Protein AF-A0A1M5N6H3-F1 (afdb_monomer)

Structure (mmCIF, N/CA/C/O backbone):
data_AF-A0A1M5N6H3-F1
#
_entry.id   AF-A0A1M5N6H3-F1
#
loop_
_atom_site.group_PDB
_atom_site.id
_atom_site.type_symbol
_atom_site.label_atom_id
_atom_site.label_alt_id
_atom_site.label_comp_id
_atom_site.label_asym_id
_atom_site.label_entity_id
_atom_site.label_seq_id
_atom_site.pdbx_PDB_ins_code
_atom_site.Cartn_x
_atom_site.Cartn_y
_atom_site.Cartn_z
_atom_site.occupancy
_atom_site.B_iso_or_equiv
_atom_site.auth_seq_id
_atom_site.auth_comp_id
_atom_site.auth_asym_id
_atom_site.auth_atom_id
_atom_site.pdbx_PDB_model_num
ATOM 1 N N . MET A 1 1 ? -26.632 4.585 3.083 1.00 81.94 1 MET A N 1
ATOM 2 C CA . MET A 1 1 ? -25.868 5.667 3.758 1.00 81.94 1 MET A CA 1
ATOM 3 C C . MET A 1 1 ? -24.375 5.633 3.429 1.00 81.94 1 MET A C 1
ATOM 5 O O . MET A 1 1 ? -23.840 6.692 3.121 1.00 81.94 1 MET A O 1
ATOM 9 N N . LEU A 1 2 ? -23.736 4.453 3.380 1.00 82.06 2 LEU A N 1
ATOM 10 C CA . LEU A 1 2 ? -22.314 4.280 3.029 1.00 82.06 2 LEU A CA 1
ATOM 11 C C . LEU A 1 2 ? -21.873 5.041 1.762 1.00 82.06 2 LEU A C 1
ATOM 13 O O . LEU A 1 2 ? -20.876 5.749 1.788 1.00 82.06 2 LEU A O 1
ATOM 17 N N . GLY A 1 3 ? -22.655 4.980 0.677 1.00 82.94 3 GLY A N 1
ATOM 18 C CA . GLY A 1 3 ? -22.318 5.684 -0.568 1.00 82.94 3 GLY A CA 1
ATOM 19 C C . GLY A 1 3 ? -22.250 7.212 -0.438 1.00 82.94 3 GLY A C 1
ATOM 20 O O . GLY A 1 3 ? -21.437 7.846 -1.105 1.00 82.94 3 GLY A O 1
ATOM 21 N N . LYS A 1 4 ? -23.050 7.821 0.453 1.00 86.50 4 LYS A N 1
ATOM 22 C CA . LYS A 1 4 ? -22.957 9.266 0.722 1.00 86.50 4 LYS A CA 1
ATOM 23 C C . LYS A 1 4 ? -21.661 9.581 1.471 1.00 86.50 4 LYS A C 1
ATOM 25 O O . LYS A 1 4 ? -20.947 10.480 1.041 1.00 86.50 4 LYS A O 1
ATOM 30 N N . LEU A 1 5 ? -21.337 8.812 2.518 1.00 84.56 5 LEU A N 1
ATOM 31 C CA . LEU A 1 5 ? -20.080 8.953 3.270 1.00 84.56 5 LEU A CA 1
ATOM 32 C C . LEU A 1 5 ? -18.873 8.869 2.334 1.00 84.56 5 LEU A C 1
ATOM 34 O O . LEU A 1 5 ? -18.075 9.799 2.268 1.00 84.56 5 LEU A O 1
ATOM 38 N N . LEU A 1 6 ? -18.822 7.814 1.520 1.00 88.69 6 LEU A N 1
ATOM 39 C CA . LEU A 1 6 ? -17.749 7.582 0.561 1.00 88.69 6 LEU A CA 1
ATOM 40 C C . LEU A 1 6 ? -17.639 8.704 -0.482 1.00 88.69 6 LEU A C 1
ATOM 42 O O . LEU A 1 6 ? -16.540 9.172 -0.767 1.00 88.69 6 LEU A O 1
ATOM 46 N N . LYS A 1 7 ? -18.764 9.201 -1.015 1.00 88.81 7 LYS A N 1
ATOM 47 C CA . LYS A 1 7 ? -18.765 10.318 -1.975 1.00 88.81 7 LYS A CA 1
ATOM 48 C C . LYS A 1 7 ? -18.120 11.577 -1.391 1.00 88.81 7 LYS A C 1
ATOM 50 O O . LYS A 1 7 ? -17.305 12.210 -2.062 1.00 88.81 7 LYS A O 1
ATOM 55 N N . TYR A 1 8 ? -18.497 11.965 -0.172 1.00 87.38 8 TYR A N 1
ATOM 56 C CA . TYR A 1 8 ? -17.929 13.155 0.472 1.00 87.38 8 TYR A CA 1
ATOM 57 C C . TYR A 1 8 ? -16.472 12.943 0.875 1.00 87.38 8 TYR A C 1
ATOM 59 O O . TYR A 1 8 ? -15.654 13.853 0.720 1.00 87.38 8 TYR A O 1
ATOM 67 N N . GLU A 1 9 ? -16.138 11.732 1.313 1.00 86.75 9 GLU A N 1
ATOM 68 C CA . GLU A 1 9 ? -14.780 11.346 1.662 1.00 86.75 9 GLU A CA 1
ATOM 69 C C . GLU A 1 9 ? -13.844 11.488 0.458 1.00 86.75 9 GLU A C 1
ATOM 71 O O . GLU A 1 9 ? -12.904 12.284 0.540 1.00 86.75 9 GLU A O 1
ATOM 76 N N . ILE A 1 10 ? -14.179 10.845 -0.670 1.00 89.12 10 ILE A N 1
ATOM 77 C CA . ILE A 1 10 ? -13.427 10.907 -1.935 1.00 89.12 10 ILE A CA 1
ATOM 78 C C . ILE A 1 10 ? -13.348 12.339 -2.463 1.00 89.12 10 ILE A C 1
ATOM 80 O O . ILE A 1 10 ? -12.271 12.804 -2.831 1.00 89.12 10 ILE A O 1
ATOM 84 N N . LYS A 1 11 ? -14.464 13.081 -2.479 1.00 88.62 11 LYS A N 1
ATOM 85 C CA . LYS A 1 11 ? -14.471 14.471 -2.968 1.00 88.62 11 LYS A CA 1
ATOM 86 C C . LYS A 1 11 ? -13.491 15.347 -2.186 1.00 88.62 11 LYS A C 1
ATOM 88 O O . LYS A 1 11 ? -12.825 16.208 -2.759 1.00 88.62 11 LYS A O 1
ATOM 93 N N . SER A 1 12 ? -13.406 15.131 -0.878 1.00 86.31 12 SER A N 1
ATOM 94 C CA . SER A 1 12 ? -12.519 15.893 -0.012 1.00 86.31 12 SER A CA 1
ATOM 95 C C . SER A 1 12 ? -11.045 15.494 -0.205 1.00 86.31 12 SER A C 1
ATOM 97 O O . SER A 1 12 ? -10.196 16.382 -0.276 1.00 86.31 12 SER A O 1
ATOM 99 N N . THR A 1 13 ? -10.729 14.197 -0.348 1.00 87.25 13 THR A N 1
ATOM 100 C CA . THR A 1 13 ? -9.349 13.702 -0.570 1.00 87.25 13 THR A CA 1
ATOM 101 C C . THR A 1 13 ? -8.830 14.010 -1.964 1.00 87.25 13 THR A C 1
ATOM 103 O O . THR A 1 13 ? -7.635 14.235 -2.124 1.00 87.25 13 THR A O 1
ATOM 106 N N . ALA A 1 14 ? -9.697 14.016 -2.979 1.00 89.38 14 ALA A N 1
ATOM 107 C CA . ALA A 1 14 ? -9.283 14.159 -4.371 1.00 89.38 14 ALA A CA 1
ATOM 108 C C . ALA A 1 14 ? -8.474 15.443 -4.599 1.00 89.38 14 ALA A C 1
ATOM 110 O O . ALA A 1 14 ? -7.495 15.424 -5.335 1.00 89.38 14 ALA A O 1
ATOM 111 N N . ARG A 1 15 ? -8.820 16.529 -3.895 1.00 90.69 15 ARG A N 1
ATOM 112 C CA . ARG A 1 15 ? -8.096 17.808 -3.961 1.00 90.69 15 ARG A CA 1
ATOM 113 C C . ARG A 1 15 ? -6.637 17.723 -3.499 1.00 90.69 15 ARG A C 1
ATOM 115 O O . ARG A 1 15 ? -5.844 18.552 -3.921 1.00 90.69 15 ARG A O 1
ATOM 122 N N . LEU A 1 16 ? -6.295 16.755 -2.648 1.00 91.00 16 LEU A N 1
ATOM 123 C CA . LEU A 1 16 ? -4.932 16.547 -2.148 1.00 91.00 16 LEU A CA 1
ATOM 124 C C . LEU A 1 16 ? -4.109 15.658 -3.088 1.00 91.00 16 LEU A C 1
ATOM 126 O O . LEU A 1 16 ? -2.939 15.935 -3.319 1.00 91.00 16 LEU A O 1
ATOM 130 N N . PHE A 1 17 ? -4.721 14.611 -3.646 1.00 91.25 17 PHE A N 1
ATOM 131 C CA . PHE A 1 17 ? -4.024 13.655 -4.512 1.00 91.25 17 PHE A CA 1
ATOM 132 C C . PHE A 1 17 ? -3.859 14.146 -5.955 1.00 91.25 17 PHE A C 1
ATOM 134 O O . PHE A 1 17 ? -2.804 13.937 -6.549 1.00 91.25 17 PHE A O 1
ATOM 141 N N . LEU A 1 18 ? -4.865 14.832 -6.514 1.00 93.19 18 LEU A N 1
ATOM 142 C CA . LEU A 1 18 ? -4.847 15.282 -7.911 1.00 93.19 18 LEU A CA 1
ATOM 143 C C . LEU A 1 18 ? -3.613 16.127 -8.279 1.00 93.19 18 LEU A C 1
ATOM 145 O O . LEU A 1 18 ? -3.008 15.826 -9.306 1.00 93.19 18 LEU A O 1
ATOM 149 N N . PRO A 1 19 ? -3.183 17.131 -7.486 1.00 94.00 19 PRO A N 1
ATOM 150 C CA . PRO A 1 19 ? -2.006 17.929 -7.830 1.00 94.00 19 PRO A CA 1
ATOM 151 C C . PRO A 1 19 ? -0.723 17.098 -7.923 1.00 94.00 19 PRO A C 1
ATOM 153 O O . PRO A 1 19 ? 0.061 17.285 -8.847 1.00 94.00 19 PRO A O 1
ATOM 156 N N . ILE A 1 20 ? -0.528 16.149 -7.001 1.00 93.56 20 ILE A N 1
ATOM 157 C CA . ILE A 1 20 ? 0.664 15.289 -6.967 1.00 93.56 20 ILE A CA 1
ATOM 158 C C . ILE A 1 20 ? 0.651 14.322 -8.150 1.00 93.56 20 ILE A C 1
ATOM 160 O O . ILE A 1 20 ? 1.663 14.149 -8.822 1.00 93.56 20 ILE A O 1
ATOM 164 N N . TYR A 1 21 ? -0.509 13.738 -8.447 1.00 95.50 21 TYR A N 1
ATOM 165 C CA . TYR A 1 21 ? -0.701 12.869 -9.605 1.00 95.50 21 TYR A CA 1
ATOM 166 C C . TYR A 1 21 ? -0.379 13.580 -10.921 1.00 95.50 21 TYR A C 1
ATOM 168 O O . TYR A 1 21 ? 0.368 13.050 -11.742 1.00 95.50 21 TYR A O 1
ATOM 176 N N . ILE A 1 22 ? -0.884 14.803 -11.094 1.00 94.94 22 ILE A N 1
ATOM 177 C CA . ILE A 1 22 ? -0.588 15.629 -12.268 1.00 94.94 22 ILE A CA 1
ATOM 178 C C . ILE A 1 22 ? 0.904 15.970 -12.317 1.00 94.94 22 ILE A C 1
ATOM 180 O O . ILE A 1 22 ? 1.514 15.819 -13.371 1.00 94.94 22 ILE A O 1
ATOM 184 N N . ALA A 1 23 ? 1.509 16.377 -11.197 1.00 93.69 23 ALA A N 1
ATOM 185 C CA . ALA A 1 23 ? 2.927 16.727 -11.146 1.00 93.69 23 ALA A CA 1
ATOM 186 C C . ALA A 1 23 ? 3.829 15.561 -11.579 1.00 93.69 23 ALA A C 1
ATOM 188 O O . ALA A 1 23 ? 4.731 15.759 -12.388 1.00 93.69 23 ALA A O 1
ATOM 189 N N . ILE A 1 24 ? 3.561 14.342 -11.102 1.00 94.81 24 ILE A N 1
ATOM 190 C CA . ILE A 1 24 ? 4.340 13.151 -11.470 1.00 94.81 24 ILE A CA 1
ATOM 191 C C . ILE A 1 24 ? 4.204 12.854 -12.967 1.00 94.81 24 ILE A C 1
ATOM 193 O O . ILE A 1 24 ? 5.212 12.643 -13.641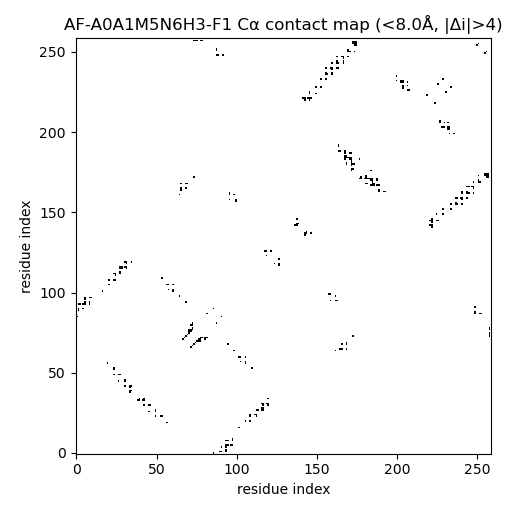 1.00 94.81 24 ILE A O 1
ATOM 197 N N . LEU A 1 25 ? 2.981 12.891 -13.505 1.00 94.38 25 LEU A N 1
ATOM 198 C CA . LEU A 1 25 ? 2.752 12.635 -14.928 1.00 94.38 25 LEU A CA 1
ATOM 199 C C . LEU A 1 25 ? 3.416 13.701 -15.809 1.00 94.38 25 LEU A C 1
ATOM 201 O O . LEU A 1 25 ? 4.100 13.354 -16.769 1.00 94.38 25 LEU A O 1
ATOM 205 N N . VAL A 1 26 ? 3.295 14.982 -15.457 1.00 92.44 26 VAL A N 1
ATOM 206 C CA . VAL A 1 26 ? 3.948 16.083 -16.185 1.00 92.44 26 VAL A CA 1
ATOM 207 C C . VAL A 1 26 ? 5.469 15.938 -16.151 1.00 92.44 26 VAL A C 1
ATOM 209 O O . VAL A 1 26 ? 6.109 16.055 -17.193 1.00 92.44 26 VAL A O 1
ATOM 212 N N . MET A 1 27 ? 6.049 15.621 -14.991 1.00 90.44 27 MET A N 1
ATOM 213 C CA . MET A 1 27 ? 7.491 15.382 -14.863 1.00 90.44 27 MET A CA 1
ATOM 214 C C . MET A 1 27 ? 7.945 14.176 -15.692 1.00 90.44 27 MET A C 1
ATOM 216 O O . MET A 1 27 ? 8.987 14.239 -16.343 1.00 90.44 27 MET A O 1
ATOM 220 N N . SER A 1 28 ? 7.150 13.101 -15.728 1.00 91.19 28 SER A N 1
ATOM 221 C CA . SER A 1 28 ? 7.449 11.926 -16.553 1.00 91.19 28 SER A CA 1
ATOM 222 C C . SER A 1 28 ? 7.425 12.237 -18.046 1.00 91.19 28 SER A C 1
ATOM 224 O O . SER A 1 28 ? 8.335 11.834 -18.761 1.00 91.19 28 SER A O 1
ATOM 226 N N . LEU A 1 29 ? 6.459 13.029 -18.518 1.00 89.31 29 LEU A N 1
ATOM 227 C CA . LEU A 1 29 ? 6.414 13.472 -19.913 1.00 89.31 29 LEU A CA 1
ATOM 228 C C . LEU A 1 29 ? 7.565 14.429 -20.238 1.00 89.31 29 LEU A C 1
ATOM 230 O O . LEU A 1 29 ? 8.160 14.331 -21.309 1.00 89.31 29 LEU A O 1
ATOM 234 N N . GLY A 1 30 ? 7.921 15.311 -19.300 1.00 85.25 30 GLY A N 1
ATOM 235 C CA . GLY A 1 30 ? 9.076 16.198 -19.421 1.00 85.25 30 GLY A CA 1
ATOM 236 C C . GLY A 1 30 ? 10.380 15.433 -19.656 1.00 85.25 30 GLY A C 1
ATOM 237 O O . GLY A 1 30 ? 11.194 15.868 -20.466 1.00 85.25 30 GLY A O 1
ATOM 238 N N . GLN A 1 31 ? 10.546 14.255 -19.045 1.00 84.19 31 GLN A N 1
ATOM 239 C CA . GLN A 1 31 ? 11.712 13.391 -19.264 1.00 84.19 31 GLN A CA 1
ATOM 240 C C . GLN A 1 31 ? 11.896 12.995 -20.738 1.00 84.19 31 GLN A C 1
ATOM 242 O O . GLN A 1 31 ? 13.031 12.884 -21.203 1.00 84.19 31 GLN A O 1
ATOM 247 N N . CYS A 1 32 ? 10.802 12.840 -21.486 1.00 80.94 32 CYS A N 1
ATOM 248 C CA . CYS A 1 32 ? 10.839 12.496 -22.907 1.00 80.94 32 CYS A CA 1
ATOM 249 C C . CYS A 1 32 ? 11.312 13.665 -23.793 1.00 80.94 32 CYS A C 1
ATOM 251 O O . CYS A 1 32 ? 11.764 13.441 -24.913 1.00 80.94 32 CYS A O 1
ATOM 253 N N . LEU A 1 33 ? 11.225 14.912 -23.313 1.00 79.81 33 LEU A N 1
ATOM 254 C CA . LEU A 1 33 ? 11.656 16.099 -24.061 1.00 79.81 33 LEU A CA 1
ATOM 255 C C . LEU A 1 33 ? 13.172 16.339 -23.963 1.00 79.81 33 LEU A C 1
ATOM 257 O O . LEU A 1 33 ? 13.754 16.979 -24.836 1.00 79.81 33 LEU A O 1
ATOM 261 N N . PHE A 1 34 ? 13.829 15.817 -22.923 1.00 75.00 34 PHE A N 1
ATOM 262 C CA . PHE A 1 34 ? 15.263 16.001 -22.667 1.00 75.00 34 PHE A CA 1
ATOM 263 C C . PHE A 1 34 ? 16.126 14.864 -23.238 1.00 75.00 34 PHE A C 1
ATOM 265 O O . PHE A 1 34 ? 17.069 14.408 -22.596 1.00 75.00 34 PHE A O 1
ATOM 272 N N . THR A 1 35 ? 15.817 14.384 -24.444 1.00 68.50 35 THR A N 1
ATOM 273 C CA . THR A 1 35 ? 16.541 13.278 -25.104 1.00 68.50 35 THR A CA 1
ATOM 274 C C . THR A 1 35 ? 17.872 13.691 -25.736 1.00 68.50 35 THR A C 1
ATOM 276 O O . THR A 1 35 ? 18.689 12.824 -26.032 1.00 68.50 35 THR A O 1
ATOM 279 N N . ASN A 1 36 ? 18.123 14.993 -25.902 1.00 72.69 36 ASN A N 1
ATOM 280 C CA . ASN A 1 36 ? 19.362 15.515 -26.481 1.00 72.69 36 ASN A CA 1
ATOM 281 C C . ASN A 1 36 ? 20.582 15.250 -25.582 1.00 72.69 36 ASN A C 1
ATOM 283 O O . ASN A 1 36 ? 20.565 15.567 -24.391 1.00 72.69 36 ASN A O 1
ATOM 287 N N . GLU A 1 37 ? 21.680 14.765 -26.169 1.00 67.38 37 GLU A N 1
ATOM 288 C CA . GLU A 1 37 ? 22.907 14.421 -25.429 1.00 67.38 37 GLU A CA 1
ATOM 289 C C . GLU A 1 37 ? 23.543 15.610 -24.694 1.00 67.38 37 GLU A C 1
ATOM 291 O O . GLU A 1 37 ? 24.120 15.443 -23.620 1.00 67.38 37 GLU A O 1
ATOM 296 N N . SER A 1 38 ? 23.365 16.832 -25.202 1.00 73.00 38 SER A N 1
ATOM 297 C CA . SER A 1 38 ? 23.860 18.059 -24.560 1.00 73.00 38 SER A CA 1
ATOM 298 C C . SER A 1 38 ? 23.204 18.359 -23.206 1.00 73.00 38 SER A C 1
ATOM 300 O O . SER A 1 38 ? 23.727 19.163 -22.436 1.00 73.00 38 SER A O 1
ATOM 302 N N . LEU A 1 39 ? 22.079 17.709 -22.892 1.00 77.94 39 LEU A N 1
ATOM 303 C CA . LEU A 1 39 ? 21.311 17.902 -21.661 1.00 77.94 39 LEU A CA 1
ATOM 304 C C . LEU A 1 39 ? 21.343 16.671 -20.742 1.00 77.94 39 LEU A C 1
ATOM 306 O O . LEU A 1 39 ? 20.526 16.576 -19.826 1.00 77.94 39 LEU A O 1
ATOM 310 N N . MET A 1 40 ? 22.300 15.753 -20.927 1.00 78.88 40 MET A N 1
ATOM 311 C CA . MET A 1 40 ? 22.390 14.507 -20.151 1.00 78.88 40 MET A CA 1
ATOM 312 C C . MET A 1 40 ? 22.394 14.739 -18.628 1.00 78.88 40 MET A C 1
ATOM 314 O O . MET A 1 40 ? 21.679 14.060 -17.890 1.00 78.88 40 MET A O 1
ATOM 318 N N . ASN A 1 41 ? 23.119 15.757 -18.149 1.00 83.19 41 ASN A N 1
ATOM 319 C CA . ASN A 1 41 ? 23.148 16.108 -16.724 1.00 83.19 41 ASN A CA 1
ATOM 320 C C . ASN A 1 41 ? 21.774 16.571 -16.212 1.00 83.19 41 ASN A C 1
ATOM 322 O O . ASN A 1 41 ? 21.349 16.183 -15.125 1.00 83.19 41 ASN A O 1
ATOM 326 N N . VAL A 1 42 ? 21.051 17.364 -17.009 1.00 83.69 42 VAL A N 1
ATOM 327 C CA . VAL A 1 42 ? 19.701 17.844 -16.671 1.00 83.69 42 VAL A CA 1
ATOM 328 C C . VAL A 1 42 ? 18.717 16.674 -16.646 1.00 83.69 42 VAL A C 1
ATOM 330 O O . VAL A 1 42 ? 17.947 16.536 -15.698 1.00 83.69 42 VAL A O 1
ATOM 333 N N . ARG A 1 43 ? 18.801 15.775 -17.631 1.00 83.75 43 ARG A N 1
ATOM 334 C CA . ARG A 1 43 ? 17.992 14.552 -17.718 1.00 83.75 43 ARG A CA 1
ATOM 335 C C . ARG A 1 43 ? 18.185 13.631 -16.506 1.00 83.75 43 ARG A C 1
ATOM 337 O O . ARG A 1 43 ? 17.215 13.047 -16.021 1.00 83.75 43 ARG A O 1
ATOM 344 N N . GLY A 1 44 ? 19.414 13.510 -16.000 1.00 85.44 44 GLY A N 1
ATOM 345 C CA . GLY A 1 44 ? 19.715 12.757 -14.778 1.00 85.44 44 GLY A CA 1
ATOM 346 C C . GLY A 1 44 ? 19.085 13.377 -13.525 1.00 85.44 44 GLY A C 1
ATOM 347 O O . GLY A 1 44 ? 18.487 12.665 -12.719 1.00 85.44 44 GLY A O 1
ATOM 348 N N . ILE A 1 45 ? 19.146 14.707 -13.392 1.00 88.00 45 ILE A N 1
ATOM 349 C CA . ILE A 1 45 ? 18.519 15.439 -12.278 1.00 88.00 45 ILE A CA 1
ATOM 350 C C . ILE A 1 45 ? 16.992 15.283 -12.307 1.00 88.00 45 ILE A C 1
ATOM 352 O O . ILE A 1 45 ? 16.386 14.994 -11.274 1.00 88.00 45 ILE A O 1
ATOM 356 N N . VAL A 1 46 ? 16.366 15.430 -13.481 1.00 87.75 46 VAL A N 1
ATOM 357 C CA . VAL A 1 46 ? 14.911 15.263 -13.652 1.00 87.75 46 VAL A CA 1
ATOM 358 C C . VAL A 1 46 ? 14.477 13.842 -13.289 1.00 87.75 46 VAL A C 1
ATOM 360 O O . VAL A 1 46 ? 13.492 13.677 -12.569 1.00 87.75 46 VAL A O 1
ATOM 363 N N . LEU A 1 47 ? 15.240 12.822 -13.698 1.00 89.50 47 LEU A N 1
ATOM 364 C CA . LEU A 1 47 ? 14.979 11.436 -13.307 1.00 89.50 47 LEU A CA 1
ATOM 365 C C . LEU A 1 47 ? 15.068 11.241 -11.791 1.00 89.50 47 LEU A C 1
ATOM 367 O O . LEU A 1 47 ? 14.174 10.634 -11.205 1.00 89.50 47 LEU A O 1
ATOM 371 N N . GLY A 1 48 ? 16.111 11.775 -11.150 1.00 89.94 48 GLY A N 1
ATOM 372 C CA . GLY A 1 48 ? 16.271 11.701 -9.696 1.00 89.94 48 GLY A CA 1
ATOM 373 C C . GLY A 1 48 ? 15.101 12.348 -8.949 1.00 89.94 48 GLY A C 1
ATOM 374 O O . GLY A 1 48 ? 14.550 11.750 -8.023 1.00 89.94 48 GLY A O 1
ATOM 375 N N . LEU A 1 49 ? 14.663 13.530 -9.396 1.00 91.19 49 LEU A N 1
ATOM 376 C CA . LEU A 1 49 ? 13.485 14.216 -8.854 1.00 91.19 49 LEU A CA 1
ATOM 377 C C . LEU A 1 49 ? 12.203 13.405 -9.052 1.00 91.19 49 LEU A C 1
ATOM 379 O O . LEU A 1 49 ? 11.381 13.330 -8.142 1.00 91.19 49 LEU A O 1
ATOM 383 N N . LEU A 1 50 ? 12.028 12.780 -10.214 1.00 91.25 50 LEU A N 1
ATOM 384 C CA . LEU A 1 50 ? 10.862 11.955 -10.505 1.00 91.25 50 LEU A CA 1
ATOM 385 C C . LEU A 1 50 ? 10.817 10.724 -9.589 1.00 91.25 50 LEU A C 1
ATOM 387 O O . LEU A 1 50 ? 9.787 10.466 -8.968 1.00 91.25 50 LEU A O 1
ATOM 391 N N . VAL A 1 51 ? 11.931 10.003 -9.436 1.00 91.38 51 VAL A N 1
ATOM 392 C CA . VAL A 1 51 ? 12.017 8.860 -8.510 1.00 91.38 51 VAL A CA 1
ATOM 393 C C . VAL A 1 51 ? 11.710 9.304 -7.077 1.00 91.38 51 VAL A C 1
ATOM 395 O O . VAL A 1 51 ? 10.918 8.655 -6.391 1.00 91.38 51 VAL A O 1
ATOM 398 N N . ALA A 1 52 ? 12.254 10.445 -6.644 1.00 93.12 52 ALA A N 1
ATOM 399 C CA . ALA A 1 52 ? 11.943 11.023 -5.339 1.00 93.12 52 ALA A CA 1
ATOM 400 C C . ALA A 1 52 ? 10.451 11.380 -5.193 1.00 93.12 52 ALA A C 1
ATOM 402 O O . ALA A 1 52 ? 9.877 11.139 -4.133 1.00 93.12 52 ALA A O 1
ATOM 403 N N . LEU A 1 53 ? 9.800 11.893 -6.243 1.00 93.56 53 LEU A N 1
ATOM 404 C CA . LEU A 1 53 ? 8.359 12.170 -6.252 1.00 93.56 53 LEU A CA 1
ATOM 405 C C . LEU A 1 53 ? 7.512 10.894 -6.190 1.00 93.56 53 LEU A C 1
ATOM 407 O O . LEU A 1 53 ? 6.499 10.891 -5.495 1.00 93.56 53 LEU A O 1
ATOM 411 N N . ILE A 1 54 ? 7.913 9.812 -6.864 1.00 93.50 54 ILE A N 1
ATOM 412 C CA . ILE A 1 54 ? 7.222 8.514 -6.776 1.00 93.50 54 ILE A CA 1
ATOM 413 C C . ILE A 1 54 ? 7.325 7.959 -5.353 1.00 93.50 54 ILE A C 1
ATOM 415 O O . ILE A 1 54 ? 6.314 7.580 -4.766 1.00 93.50 54 ILE A O 1
ATOM 419 N N . ILE A 1 55 ? 8.521 7.958 -4.757 1.00 93.81 55 ILE A N 1
ATOM 420 C CA . ILE A 1 55 ? 8.701 7.536 -3.358 1.00 93.81 55 ILE A CA 1
ATOM 421 C C . ILE A 1 55 ? 7.880 8.442 -2.429 1.00 93.81 55 ILE A C 1
ATOM 423 O O . ILE A 1 55 ? 7.135 7.962 -1.570 1.00 93.81 55 ILE A O 1
ATOM 427 N N . GLY A 1 56 ? 7.959 9.755 -2.651 1.00 94.69 56 GLY A N 1
ATOM 428 C CA . GLY A 1 56 ? 7.191 10.765 -1.936 1.00 94.69 56 GLY A CA 1
ATOM 429 C C . GLY A 1 56 ? 5.684 10.551 -2.046 1.00 94.69 56 GLY A C 1
ATOM 430 O O . GLY A 1 56 ? 4.983 10.765 -1.063 1.00 94.69 56 GLY A O 1
ATOM 431 N N . LEU A 1 57 ? 5.175 10.058 -3.179 1.00 95.75 57 LEU A N 1
ATOM 432 C CA . LEU A 1 57 ? 3.761 9.743 -3.363 1.00 95.75 57 LEU A CA 1
ATOM 433 C C . LEU A 1 57 ? 3.298 8.622 -2.433 1.00 95.75 57 LEU A C 1
ATOM 435 O O . LEU A 1 57 ? 2.221 8.733 -1.843 1.00 95.75 57 LEU A O 1
ATOM 439 N N . PHE A 1 58 ? 4.082 7.555 -2.281 1.00 93.25 58 PHE A N 1
ATOM 440 C CA . PHE A 1 58 ? 3.729 6.460 -1.374 1.00 93.25 58 PHE A CA 1
ATOM 441 C C . PHE A 1 58 ? 3.734 6.925 0.083 1.00 93.25 58 PHE A C 1
ATOM 443 O O . PHE A 1 58 ? 2.762 6.687 0.804 1.00 93.25 58 PHE A O 1
ATOM 450 N N . VAL A 1 59 ? 4.765 7.673 0.490 1.00 95.00 59 VAL A N 1
ATOM 451 C CA . VAL A 1 59 ? 4.835 8.275 1.832 1.00 95.00 59 VAL A CA 1
ATOM 452 C C . VAL A 1 59 ? 3.654 9.220 2.059 1.00 95.00 59 VAL A C 1
ATOM 454 O O . VAL A 1 59 ? 2.955 9.106 3.064 1.00 95.00 59 VAL A O 1
ATOM 457 N N . PHE A 1 60 ? 3.372 10.106 1.104 1.00 94.62 60 PHE A N 1
ATOM 458 C CA . PHE A 1 60 ? 2.243 11.030 1.157 1.00 94.62 60 PHE A CA 1
ATOM 459 C C . PHE A 1 60 ? 0.909 10.287 1.272 1.00 94.62 60 PHE A C 1
ATOM 461 O O . PHE A 1 60 ? 0.074 10.653 2.095 1.00 94.62 60 PHE A O 1
ATOM 468 N N . THR A 1 61 ? 0.720 9.211 0.504 1.00 94.12 61 THR A N 1
ATOM 469 C CA . THR A 1 61 ? -0.494 8.384 0.555 1.00 94.12 61 THR A CA 1
ATOM 470 C C . THR A 1 61 ? -0.706 7.826 1.964 1.00 94.12 61 THR A C 1
ATOM 472 O O . THR A 1 61 ? -1.790 7.986 2.524 1.00 94.12 61 THR A O 1
ATOM 475 N N . ILE A 1 62 ? 0.336 7.247 2.572 1.00 93.00 62 ILE A N 1
ATOM 476 C CA . ILE A 1 62 ? 0.284 6.720 3.945 1.00 93.00 62 ILE A CA 1
ATOM 477 C C . ILE A 1 62 ? -0.024 7.842 4.946 1.00 93.00 62 ILE A C 1
ATOM 479 O O . ILE A 1 62 ? -0.920 7.696 5.779 1.00 93.00 62 ILE A O 1
ATOM 483 N N . VAL A 1 63 ? 0.661 8.985 4.842 1.00 93.25 63 VAL A N 1
ATOM 484 C CA . VAL A 1 63 ? 0.447 10.139 5.731 1.00 93.25 63 VAL A CA 1
ATOM 485 C C . VAL A 1 63 ? -0.992 10.645 5.647 1.00 93.25 63 VAL A C 1
ATOM 487 O O . VAL A 1 63 ? -1.605 10.882 6.686 1.00 93.25 63 VAL A O 1
ATOM 490 N N . ILE A 1 64 ? -1.569 10.765 4.448 1.00 92.25 64 ILE A N 1
ATOM 491 C CA . ILE A 1 64 ? -2.963 11.196 4.283 1.00 92.25 64 ILE A CA 1
ATOM 492 C C . ILE A 1 64 ? -3.941 10.173 4.864 1.00 92.25 64 ILE A C 1
ATOM 494 O O . ILE A 1 64 ? -4.911 10.581 5.503 1.00 92.25 64 ILE A O 1
ATOM 498 N N . ILE A 1 65 ? -3.695 8.869 4.705 1.00 92.56 65 ILE A N 1
ATOM 499 C CA . ILE A 1 65 ? -4.521 7.819 5.325 1.00 92.56 65 ILE A CA 1
ATOM 500 C C . ILE A 1 65 ? -4.512 7.971 6.853 1.00 92.56 65 ILE A C 1
ATOM 502 O O . ILE A 1 65 ? -5.580 8.023 7.469 1.00 92.56 65 ILE A O 1
ATOM 506 N N . ILE A 1 66 ? -3.327 8.124 7.455 1.00 91.00 66 ILE A N 1
ATOM 507 C CA . ILE A 1 66 ? -3.157 8.313 8.904 1.00 91.00 66 ILE A CA 1
ATOM 508 C C . ILE A 1 66 ? -3.842 9.601 9.370 1.00 91.00 66 ILE A C 1
ATOM 510 O O . ILE A 1 66 ? -4.669 9.568 10.283 1.00 91.00 66 ILE A O 1
ATOM 514 N N . GLN A 1 67 ? -3.534 10.738 8.737 1.00 88.56 67 GLN A N 1
ATOM 515 C CA . GLN A 1 67 ? -4.095 12.039 9.102 1.00 88.56 67 GLN A CA 1
ATOM 516 C C . GLN A 1 67 ? -5.612 12.046 8.978 1.00 88.56 67 GLN A C 1
ATOM 518 O O . GLN A 1 67 ? -6.291 12.602 9.835 1.00 88.56 67 GLN A O 1
ATOM 523 N N . ARG A 1 68 ? -6.169 11.416 7.941 1.00 85.75 68 ARG A N 1
ATOM 524 C CA . ARG A 1 68 ? -7.619 11.360 7.774 1.00 85.75 68 ARG A CA 1
ATOM 525 C C . ARG A 1 68 ? -8.297 10.476 8.784 1.00 85.75 68 ARG A C 1
ATOM 527 O O . ARG A 1 68 ? -9.385 10.838 9.221 1.00 85.75 68 ARG A O 1
ATOM 534 N N . PHE A 1 69 ? -7.711 9.335 9.109 1.00 86.00 69 PHE A N 1
ATOM 535 C CA . PHE A 1 69 ? -8.280 8.472 10.126 1.00 86.00 69 PHE A CA 1
ATOM 536 C C . PHE A 1 69 ? -8.235 9.166 11.492 1.00 86.00 69 PHE A C 1
ATOM 538 O O . PHE A 1 69 ? -9.264 9.275 12.149 1.00 86.00 69 PHE A O 1
ATOM 545 N N . ASN A 1 70 ? -7.088 9.747 11.857 1.00 83.00 70 ASN A N 1
ATOM 546 C CA . ASN A 1 70 ? -6.916 10.432 13.135 1.00 83.00 70 ASN A CA 1
ATOM 547 C C . ASN A 1 70 ? -7.756 11.717 13.230 1.00 83.00 70 ASN A C 1
ATOM 549 O O . ASN A 1 70 ? -8.538 11.876 14.153 1.00 83.00 70 ASN A O 1
ATOM 553 N N . LYS A 1 71 ? -7.678 12.623 12.251 1.00 78.25 71 LYS A N 1
ATOM 554 C CA . LYS A 1 71 ? -8.364 13.920 12.331 1.00 78.25 71 LYS A CA 1
ATOM 555 C C . LYS A 1 71 ? -9.882 13.816 12.147 1.00 78.25 71 LYS A C 1
ATOM 557 O O . LYS A 1 71 ? -10.606 14.416 12.930 1.00 78.25 71 LYS A O 1
ATOM 562 N N . ASN A 1 72 ? -10.366 13.034 11.170 1.00 78.06 72 ASN A N 1
ATOM 563 C CA . ASN A 1 72 ? -11.815 12.948 10.914 1.00 78.06 72 ASN A CA 1
ATOM 564 C C . ASN A 1 72 ? -12.562 12.093 11.953 1.00 78.06 72 ASN A C 1
ATOM 566 O O . ASN A 1 72 ? -13.771 12.249 12.069 1.00 78.06 72 ASN A O 1
ATOM 570 N N . LEU A 1 73 ? -11.904 11.138 12.629 1.00 77.81 73 LEU A N 1
ATOM 571 C CA . LEU A 1 73 ? -12.575 10.275 13.618 1.00 77.81 73 LEU A CA 1
ATOM 572 C C . LEU A 1 73 ? -12.179 10.565 15.053 1.00 77.81 73 LEU A C 1
ATOM 574 O O . LEU A 1 73 ? -13.006 10.405 15.932 1.00 77.81 73 LEU A O 1
ATOM 578 N N . LEU A 1 74 ? -10.928 10.927 15.307 1.00 72.94 74 LEU A N 1
ATOM 579 C CA . LEU A 1 74 ? -10.369 10.953 16.660 1.00 72.94 74 LEU A CA 1
ATOM 580 C C . LEU A 1 74 ? -10.029 12.370 17.136 1.00 72.94 74 LEU A C 1
ATOM 582 O O . LEU A 1 74 ? -9.609 12.534 18.275 1.00 72.94 74 LEU A O 1
ATOM 586 N N . GLY A 1 75 ? -10.181 13.375 16.269 1.00 70.56 75 GLY A N 1
ATOM 587 C CA . GLY A 1 75 ? -10.091 14.791 16.621 1.00 70.56 75 GLY A CA 1
ATOM 588 C C . GLY A 1 75 ? -11.469 15.444 16.732 1.00 70.56 75 GLY A C 1
ATOM 589 O O . GLY A 1 75 ? -12.494 14.765 16.746 1.00 70.56 75 GLY A O 1
ATOM 590 N N . ASP A 1 76 ? -11.495 16.775 16.728 1.00 70.75 76 ASP A N 1
ATOM 591 C CA . ASP A 1 76 ? -12.713 17.580 16.923 1.00 70.75 76 ASP A CA 1
ATOM 592 C C . ASP A 1 76 ? -13.819 17.283 15.888 1.00 70.75 76 ASP A C 1
ATOM 594 O O . ASP A 1 76 ? -15.009 17.301 16.198 1.00 70.75 76 ASP A O 1
ATOM 598 N N . GLU A 1 77 ? -13.435 16.927 14.656 1.00 74.69 77 GLU A N 1
ATOM 599 C CA . GLU A 1 77 ? -14.358 16.516 13.582 1.00 74.69 77 GLU A CA 1
ATOM 600 C C . GLU A 1 77 ? -15.019 15.145 13.862 1.00 74.69 77 GLU A C 1
ATOM 602 O O . GLU A 1 77 ? -16.091 14.829 13.331 1.00 74.69 77 GLU A O 1
ATOM 607 N N . GLY A 1 78 ? -14.405 14.337 14.730 1.00 74.31 78 GLY A N 1
ATOM 608 C CA . GLY A 1 78 ? -14.894 13.035 15.173 1.00 74.31 78 GLY A CA 1
ATOM 609 C C . GLY A 1 78 ? -16.202 13.126 15.950 1.00 74.31 78 GLY A C 1
ATOM 610 O O . GLY A 1 78 ? -17.108 12.331 15.697 1.00 74.31 78 GLY A O 1
ATOM 611 N N . TYR A 1 79 ? -16.362 14.141 16.807 1.00 75.44 79 TYR A N 1
ATOM 612 C CA . TYR A 1 79 ? -17.604 14.374 17.560 1.00 75.44 79 TYR A CA 1
ATOM 613 C C . TYR A 1 79 ? -18.822 14.521 16.637 1.00 75.44 79 TYR A C 1
ATOM 615 O O . TYR A 1 79 ? -19.872 13.918 16.861 1.00 75.44 79 TYR A O 1
ATOM 623 N N . LEU A 1 80 ? -18.675 15.268 15.540 1.00 77.06 80 LEU A N 1
ATOM 624 C CA . LEU A 1 80 ? -19.724 15.410 14.525 1.00 77.06 80 LEU A CA 1
ATOM 625 C C . LEU A 1 80 ? -19.923 14.120 13.722 1.00 77.06 80 LEU A C 1
ATOM 627 O O . LEU A 1 80 ? -21.035 13.798 13.313 1.00 77.06 80 LEU A O 1
ATOM 631 N N . THR A 1 81 ? -18.858 13.352 13.512 1.00 78.50 81 THR A N 1
ATOM 632 C CA . THR A 1 81 ? -18.923 12.097 12.759 1.00 78.50 81 THR A CA 1
ATOM 633 C C . THR A 1 81 ? -19.657 10.997 13.534 1.00 78.50 81 THR A C 1
ATOM 635 O O . THR A 1 81 ? -20.421 10.242 12.933 1.00 78.50 81 THR A O 1
ATOM 638 N N . PHE A 1 82 ? -19.498 10.934 14.860 1.00 78.25 82 PHE A N 1
ATOM 639 C CA . PHE A 1 82 ? -20.180 9.955 15.719 1.00 78.25 82 PHE A CA 1
ATOM 640 C C . PHE A 1 82 ? -21.610 10.339 16.117 1.00 78.25 82 PHE A C 1
ATOM 642 O O . PHE A 1 82 ? -22.349 9.487 16.603 1.00 78.25 82 PHE A O 1
ATOM 649 N N . THR A 1 83 ? -22.034 11.582 15.877 1.00 81.06 83 THR A N 1
ATOM 650 C CA . THR A 1 83 ? -23.441 11.996 16.051 1.00 81.06 83 THR A CA 1
ATOM 651 C C . THR A 1 83 ? -24.306 11.699 14.824 1.00 81.06 83 THR A C 1
ATOM 653 O O . THR A 1 83 ? -25.534 11.771 14.898 1.00 81.06 83 THR A O 1
ATOM 656 N N . LEU A 1 84 ? -23.700 11.316 13.694 1.00 79.88 84 LEU A N 1
ATOM 657 C CA . LEU A 1 84 ? -24.446 10.817 12.543 1.00 79.88 84 LEU A CA 1
ATOM 658 C C . LEU A 1 84 ? -25.164 9.505 12.912 1.00 79.88 84 LEU A C 1
ATOM 660 O O . LEU A 1 84 ? -24.561 8.647 13.555 1.00 79.88 84 LEU A O 1
ATOM 664 N N . PRO A 1 85 ? -26.410 9.276 12.450 1.00 82.81 85 PRO A N 1
ATOM 665 C CA . PRO A 1 85 ? -27.162 8.046 12.716 1.00 82.81 85 PRO A CA 1
ATOM 666 C C . PRO A 1 85 ? -26.654 6.882 11.843 1.00 82.81 85 PRO A C 1
ATOM 668 O O . PRO A 1 85 ? -27.397 6.283 11.064 1.00 82.81 85 PRO A O 1
ATOM 671 N N . VAL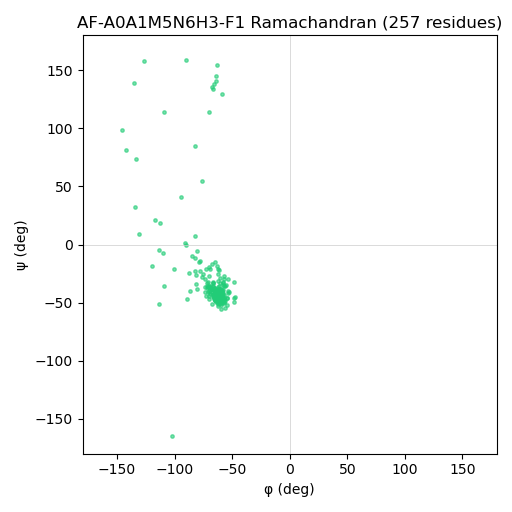 A 1 86 ? -25.351 6.597 11.907 1.00 84.12 86 VAL A N 1
ATOM 672 C CA . VAL A 1 86 ? -24.655 5.580 11.117 1.00 84.12 86 VAL A CA 1
ATOM 673 C C . VAL A 1 86 ? -23.726 4.782 12.029 1.00 84.12 86 VAL A C 1
ATOM 675 O O . VAL A 1 86 ? -23.045 5.340 12.879 1.00 84.12 86 VAL A O 1
ATOM 678 N N . SER A 1 87 ? -23.671 3.462 11.840 1.00 86.50 87 SER A N 1
ATOM 679 C CA . SER A 1 87 ? -22.795 2.597 12.632 1.00 86.50 87 SER A CA 1
ATOM 680 C C . SER A 1 87 ? -21.308 2.902 12.413 1.00 86.50 87 SER A C 1
ATOM 682 O O . SER A 1 87 ? -20.870 3.169 11.290 1.00 86.50 87 SER A O 1
ATOM 684 N N . VAL A 1 88 ? -20.510 2.757 13.475 1.00 86.94 88 VAL A N 1
ATOM 685 C CA . VAL A 1 88 ? -19.043 2.912 13.446 1.00 86.94 88 VAL A CA 1
ATOM 686 C C . VAL A 1 88 ? -18.408 2.021 12.378 1.00 86.94 88 VAL A C 1
ATOM 688 O O . VAL A 1 88 ? -17.543 2.465 11.625 1.00 86.94 88 VAL A O 1
ATOM 691 N N . LYS A 1 89 ? -18.906 0.788 12.228 1.00 89.81 89 LYS A N 1
ATOM 692 C CA . LYS A 1 89 ? -18.477 -0.144 11.174 1.00 89.81 89 LYS A CA 1
ATOM 693 C C . LYS A 1 89 ? -18.596 0.461 9.774 1.00 89.81 89 LYS A C 1
ATOM 695 O O . LYS A 1 89 ? -17.648 0.383 9.001 1.00 89.81 89 LYS A O 1
ATOM 700 N N . ASN A 1 90 ? -19.718 1.107 9.454 1.00 88.62 90 ASN A N 1
ATOM 701 C CA . ASN A 1 90 ? -19.916 1.735 8.145 1.00 88.62 90 ASN A CA 1
ATOM 702 C C . ASN A 1 90 ? -18.963 2.919 7.923 1.00 88.62 90 ASN A C 1
ATOM 704 O O . ASN A 1 90 ? -18.531 3.148 6.796 1.00 88.62 90 ASN A O 1
ATOM 708 N N . ILE A 1 91 ? -18.615 3.648 8.983 1.00 89.62 91 ILE A N 1
ATOM 709 C CA . ILE A 1 91 ? -17.663 4.762 8.919 1.00 89.62 91 ILE A CA 1
ATOM 710 C C . ILE A 1 91 ? -16.234 4.245 8.668 1.00 89.62 91 ILE A C 1
ATOM 712 O O . ILE A 1 91 ? -15.522 4.769 7.813 1.00 89.62 91 ILE A O 1
ATOM 716 N N . VAL A 1 92 ? -15.815 3.179 9.360 1.00 92.62 92 VAL A N 1
ATOM 717 C CA . VAL A 1 92 ? -14.503 2.545 9.126 1.00 92.62 92 VAL A CA 1
ATOM 718 C C . VAL A 1 92 ? -14.429 1.959 7.713 1.00 92.62 92 VAL A C 1
ATOM 720 O O . VAL A 1 92 ? -13.429 2.149 7.024 1.00 92.62 92 VAL A O 1
ATOM 723 N N . VAL A 1 93 ? -15.497 1.304 7.244 1.00 93.38 93 VAL A N 1
ATOM 724 C CA . VAL A 1 93 ? -15.560 0.747 5.884 1.00 93.38 93 VAL A CA 1
ATOM 725 C C . VAL A 1 93 ? -15.487 1.842 4.816 1.00 93.38 93 VAL A C 1
ATOM 727 O O . VAL A 1 93 ? -14.782 1.654 3.827 1.00 93.38 93 VAL A O 1
ATOM 730 N N . SER A 1 94 ? -16.145 2.999 4.988 1.00 91.88 94 SER A N 1
ATOM 731 C CA . SER A 1 94 ? -16.046 4.084 3.994 1.00 91.88 94 SER A CA 1
ATOM 732 C C . SER A 1 94 ? -14.608 4.587 3.842 1.00 91.88 94 SER A C 1
ATOM 734 O O . SER A 1 94 ? -14.130 4.751 2.718 1.00 91.88 94 SER A O 1
ATOM 736 N N . LYS A 1 95 ? -13.904 4.734 4.971 1.00 92.12 95 LYS A N 1
ATOM 737 C CA . LYS A 1 95 ? -12.492 5.136 5.043 1.00 92.12 95 LYS A CA 1
ATOM 738 C C . LYS A 1 95 ? -11.557 4.120 4.419 1.00 92.12 95 LYS A C 1
ATOM 740 O O . LYS A 1 95 ? -10.663 4.492 3.656 1.00 92.12 95 LYS A O 1
ATOM 745 N N . LEU A 1 96 ? -11.796 2.847 4.711 1.00 94.31 96 LEU A N 1
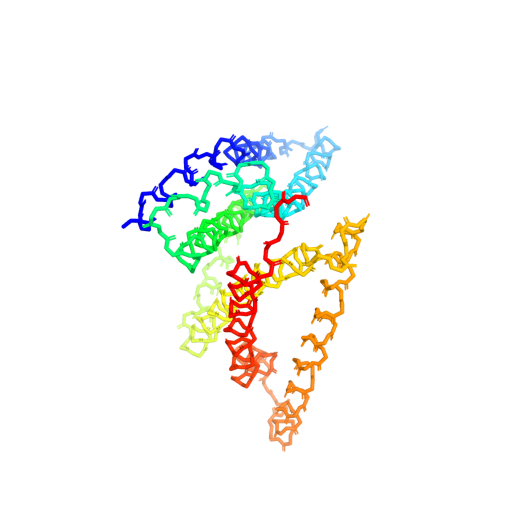ATOM 746 C CA . LEU A 1 96 ? -11.039 1.738 4.155 1.00 94.31 96 LEU A CA 1
ATOM 747 C C . LEU A 1 96 ? -11.171 1.700 2.631 1.00 94.31 96 LEU A C 1
ATOM 749 O O . LEU A 1 96 ? -10.157 1.702 1.943 1.00 94.31 96 LEU A O 1
ATOM 753 N N . ILE A 1 97 ? -12.394 1.770 2.094 1.00 94.94 97 ILE A N 1
ATOM 754 C CA . ILE A 1 97 ? -12.615 1.772 0.640 1.00 94.94 97 ILE A CA 1
ATOM 755 C C . ILE A 1 97 ? -11.957 2.997 -0.008 1.00 94.94 97 ILE A C 1
ATOM 757 O O . ILE A 1 97 ? -11.285 2.859 -1.028 1.00 94.94 97 ILE A O 1
ATOM 761 N N . ALA A 1 98 ? -12.096 4.189 0.583 1.00 94.12 98 ALA A N 1
ATOM 762 C CA . ALA A 1 98 ? -11.432 5.383 0.066 1.00 94.12 98 ALA A CA 1
ATOM 763 C C . ALA A 1 98 ? -9.901 5.222 0.048 1.00 94.12 98 ALA A C 1
ATOM 765 O O . ALA A 1 98 ? -9.258 5.560 -0.942 1.00 94.12 98 ALA A O 1
ATOM 766 N N . SER A 1 99 ? -9.320 4.658 1.108 1.00 95.12 99 SER A N 1
ATOM 767 C CA . SER A 1 99 ? -7.874 4.421 1.213 1.00 95.12 99 SER A CA 1
ATOM 768 C C . SER A 1 99 ? -7.380 3.385 0.199 1.00 95.12 99 SER A C 1
ATOM 770 O O . SER A 1 99 ? -6.329 3.583 -0.412 1.00 95.12 99 SER A O 1
ATOM 772 N N . ILE A 1 100 ? -8.158 2.327 -0.054 1.00 95.56 100 ILE A N 1
ATOM 773 C CA . ILE A 1 100 ? -7.880 1.349 -1.117 1.00 95.56 100 ILE A CA 1
ATOM 774 C C . ILE A 1 100 ? -7.878 2.039 -2.483 1.00 95.56 100 ILE A C 1
ATOM 776 O O . ILE A 1 100 ? -6.933 1.877 -3.243 1.00 95.56 100 ILE A O 1
ATOM 780 N N . ILE A 1 101 ? -8.874 2.880 -2.778 1.00 95.12 101 ILE A N 1
ATOM 781 C CA . ILE A 1 101 ? -8.937 3.605 -4.056 1.00 95.12 101 ILE A CA 1
ATOM 782 C C . ILE A 1 101 ? -7.675 4.453 -4.275 1.00 95.12 101 ILE A C 1
ATOM 784 O O . ILE A 1 101 ? -7.083 4.388 -5.350 1.00 95.12 101 ILE A O 1
ATOM 788 N N . TYR A 1 102 ? -7.232 5.223 -3.275 1.00 95.00 102 TYR A N 1
ATOM 789 C CA . TYR A 1 102 ? -6.046 6.075 -3.434 1.00 95.00 102 TYR A CA 1
ATOM 790 C C . TYR A 1 102 ? -4.735 5.297 -3.476 1.00 95.00 102 TYR A C 1
ATOM 792 O O . TYR A 1 102 ? -3.857 5.654 -4.254 1.00 95.00 102 TYR A O 1
ATOM 800 N N . THR A 1 103 ? -4.594 4.225 -2.699 1.00 94.94 103 THR A N 1
ATOM 801 C CA . THR A 1 103 ? -3.408 3.356 -2.796 1.00 94.94 103 THR A CA 1
ATOM 802 C C . THR A 1 103 ? -3.327 2.696 -4.171 1.00 94.94 103 THR A C 1
ATOM 804 O O . THR A 1 103 ? -2.271 2.744 -4.801 1.00 94.94 103 THR A O 1
ATOM 807 N N . THR A 1 104 ? -4.444 2.190 -4.703 1.00 94.50 104 THR A N 1
ATOM 808 C CA . THR A 1 104 ? -4.509 1.639 -6.064 1.00 94.50 104 THR A CA 1
ATOM 809 C C . THR A 1 104 ? -4.213 2.700 -7.129 1.00 94.50 104 THR A C 1
ATOM 811 O O . THR A 1 104 ? -3.410 2.446 -8.023 1.00 94.50 104 THR A O 1
ATOM 814 N N . LEU A 1 105 ? -4.788 3.904 -7.030 1.00 95.31 105 LEU A N 1
ATOM 815 C CA . LEU A 1 105 ? -4.496 5.001 -7.964 1.00 95.31 105 LEU A CA 1
ATOM 816 C C . LEU A 1 105 ? -3.021 5.417 -7.926 1.00 95.31 105 LEU A C 1
ATOM 818 O O . LEU A 1 105 ? -2.425 5.623 -8.981 1.00 95.31 105 LEU A O 1
ATOM 822 N N . SER A 1 106 ? -2.411 5.487 -6.741 1.00 96.00 106 SER A N 1
ATOM 823 C CA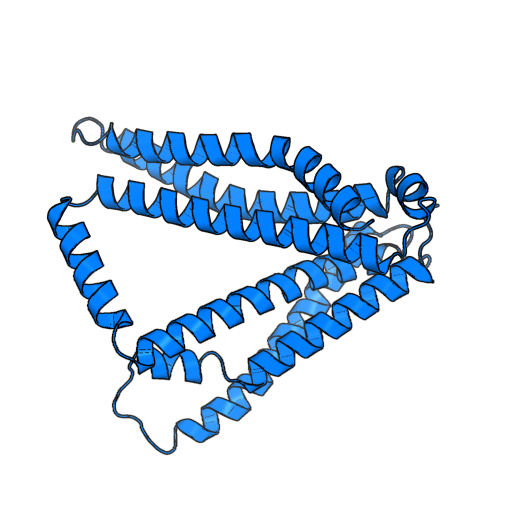 . SER A 1 106 ? -0.987 5.804 -6.597 1.00 96.00 106 SER A CA 1
ATOM 824 C C . SER A 1 106 ? -0.092 4.751 -7.265 1.00 96.00 106 SER A C 1
ATOM 826 O O . SER A 1 106 ? 0.884 5.112 -7.928 1.00 96.00 106 SER A O 1
ATOM 828 N N . VAL A 1 107 ? -0.445 3.463 -7.163 1.00 94.69 107 VAL A N 1
ATOM 829 C CA . VAL A 1 107 ? 0.252 2.376 -7.877 1.00 94.69 107 VAL A CA 1
ATOM 830 C C . VAL A 1 107 ? 0.082 2.518 -9.390 1.00 94.69 107 VAL A C 1
ATOM 832 O O . VAL A 1 107 ? 1.076 2.491 -10.111 1.00 94.69 107 VAL A O 1
ATOM 835 N N . ILE A 1 108 ? -1.144 2.740 -9.877 1.00 95.56 108 ILE A N 1
ATOM 836 C CA . ILE A 1 108 ? -1.424 2.917 -11.313 1.00 95.56 108 ILE A CA 1
ATOM 837 C C . ILE A 1 108 ? -0.602 4.073 -11.888 1.00 95.56 108 ILE A C 1
ATOM 839 O O . ILE A 1 108 ? 0.040 3.924 -12.924 1.00 95.56 108 ILE A O 1
ATOM 843 N N . ILE A 1 109 ? -0.571 5.215 -11.203 1.00 96.44 109 ILE A N 1
ATOM 844 C CA . ILE A 1 109 ? 0.171 6.396 -11.659 1.00 96.44 109 ILE A CA 1
ATOM 845 C C . ILE A 1 109 ? 1.673 6.138 -11.658 1.00 96.44 109 ILE A C 1
ATOM 847 O O . ILE A 1 109 ? 2.359 6.557 -12.589 1.00 96.44 109 ILE A O 1
ATOM 851 N N . SER A 1 110 ? 2.180 5.406 -10.667 1.00 94.94 110 SER A N 1
ATOM 852 C CA . SER A 1 110 ? 3.586 4.999 -10.629 1.00 94.94 110 SER A CA 1
ATOM 853 C C . SER A 1 110 ? 3.936 4.084 -11.807 1.00 94.94 110 SER A C 1
ATOM 855 O O . SER A 1 110 ? 4.954 4.306 -12.458 1.00 94.94 110 SER A O 1
ATOM 857 N N . ILE A 1 111 ? 3.068 3.122 -12.146 1.00 93.88 111 ILE A N 1
ATOM 858 C CA . ILE A 1 111 ? 3.241 2.233 -13.309 1.00 93.88 111 ILE A CA 1
ATOM 859 C C . ILE A 1 111 ? 3.215 3.030 -14.618 1.00 93.88 111 ILE A C 1
ATOM 861 O O . ILE A 1 111 ? 4.078 2.834 -15.472 1.00 93.88 111 ILE A O 1
ATOM 865 N N . ILE A 1 112 ? 2.254 3.942 -14.792 1.00 94.19 112 ILE A N 1
ATOM 866 C CA . ILE A 1 112 ? 2.171 4.793 -15.990 1.00 94.19 112 ILE A CA 1
ATOM 867 C C . ILE A 1 112 ? 3.444 5.633 -16.128 1.00 94.19 112 ILE A C 1
ATOM 869 O O . ILE A 1 112 ? 4.056 5.662 -17.192 1.00 94.19 112 ILE A O 1
ATOM 873 N N . SER A 1 113 ? 3.878 6.262 -15.037 1.00 93.12 113 SER A N 1
ATOM 874 C CA . SER A 1 113 ? 5.068 7.117 -15.028 1.00 93.12 113 SER A CA 1
ATOM 875 C C . SER A 1 113 ? 6.330 6.321 -15.340 1.00 93.12 113 SER A C 1
ATOM 877 O O . SER A 1 113 ? 7.145 6.760 -16.145 1.00 93.12 113 SER A O 1
ATOM 879 N N . PHE A 1 114 ? 6.469 5.122 -14.770 1.00 90.38 114 PHE A N 1
ATOM 880 C CA . PHE A 1 114 ? 7.577 4.219 -15.071 1.00 90.38 114 PHE A CA 1
ATOM 881 C C . PHE A 1 114 ? 7.626 3.849 -16.558 1.00 90.38 114 PHE A C 1
ATOM 883 O O . PHE A 1 114 ? 8.689 3.893 -17.170 1.00 90.38 114 PHE A O 1
ATOM 890 N N . ASN A 1 115 ? 6.476 3.571 -17.171 1.00 88.88 115 ASN A N 1
ATOM 891 C CA . ASN A 1 115 ? 6.413 3.268 -18.599 1.00 88.88 115 ASN A CA 1
ATOM 892 C C . ASN A 1 115 ? 6.836 4.440 -19.483 1.00 88.88 115 ASN A C 1
ATOM 894 O O . ASN A 1 115 ? 7.573 4.243 -20.447 1.00 88.88 115 ASN A O 1
ATOM 898 N N . ILE A 1 116 ? 6.436 5.662 -19.128 1.00 89.25 116 ILE A N 1
ATOM 899 C CA . ILE A 1 116 ? 6.871 6.878 -19.828 1.00 89.25 116 ILE A CA 1
ATOM 900 C C . ILE A 1 116 ? 8.396 7.055 -19.719 1.00 89.25 116 ILE A C 1
ATOM 902 O O . ILE A 1 116 ? 9.058 7.436 -20.688 1.00 89.25 116 ILE A O 1
ATOM 906 N N . ILE A 1 117 ? 8.981 6.727 -18.564 1.00 87.12 117 ILE A N 1
ATOM 907 C CA . ILE A 1 117 ? 10.436 6.765 -18.375 1.00 87.12 117 ILE A CA 1
ATOM 908 C C . ILE A 1 117 ? 11.124 5.745 -19.282 1.00 87.12 117 ILE A C 1
ATOM 910 O O . ILE A 1 117 ? 12.050 6.116 -19.997 1.00 87.12 117 ILE A O 1
ATOM 914 N N . VAL A 1 118 ? 10.671 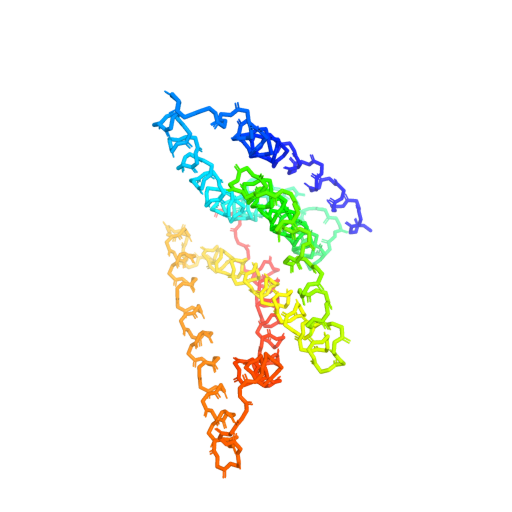4.488 -19.294 1.00 85.06 118 VAL A N 1
ATOM 915 C CA . VAL A 1 118 ? 11.251 3.432 -20.146 1.00 85.06 118 VAL A CA 1
ATOM 916 C C . VAL A 1 118 ? 11.191 3.826 -21.627 1.00 85.06 118 VAL A C 1
ATOM 918 O O . VAL A 1 118 ? 12.196 3.703 -22.331 1.00 85.06 118 VAL A O 1
ATOM 921 N N . LEU A 1 119 ? 10.067 4.409 -22.065 1.00 83.94 119 LEU A N 1
ATOM 922 C CA . LEU A 1 119 ? 9.892 4.998 -23.400 1.00 83.94 119 LEU A CA 1
ATOM 923 C C . LEU A 1 119 ? 10.908 6.091 -23.730 1.00 83.94 119 LEU A C 1
ATOM 925 O O . LEU A 1 119 ? 11.273 6.252 -24.888 1.00 83.94 119 LEU A O 1
ATOM 929 N N . SER A 1 120 ? 11.399 6.817 -22.729 1.00 81.56 120 SER A N 1
ATOM 930 C CA . SER A 1 120 ? 12.405 7.860 -22.936 1.00 81.56 120 SER A CA 1
ATOM 931 C C . SER A 1 120 ? 13.822 7.293 -23.129 1.00 81.56 120 SER A C 1
ATOM 933 O O . SER A 1 120 ? 14.687 7.986 -23.664 1.00 81.56 120 SER A O 1
ATOM 935 N N . PHE A 1 121 ? 14.105 6.072 -22.655 1.00 78.62 121 PHE A N 1
ATOM 936 C CA . PHE A 1 121 ? 15.443 5.455 -22.692 1.00 78.62 121 PHE A CA 1
ATOM 937 C C . PHE A 1 121 ? 15.655 4.440 -23.810 1.00 78.62 121 PHE A C 1
ATOM 939 O O . PHE A 1 121 ? 16.803 4.161 -24.142 1.00 78.62 121 PHE A O 1
ATOM 946 N N . SER A 1 122 ? 14.585 3.875 -24.357 1.00 76.75 122 SER A N 1
ATOM 947 C CA . SER A 1 122 ? 14.671 2.772 -25.313 1.00 76.75 122 SER A CA 1
ATOM 948 C C . SER A 1 122 ? 13.898 3.078 -26.585 1.00 76.75 122 SER A C 1
ATOM 950 O O . SER A 1 122 ? 13.000 3.922 -26.609 1.00 76.75 122 SER A O 1
ATOM 952 N N . ASN A 1 123 ? 14.266 2.397 -27.669 1.00 78.06 123 ASN A N 1
ATOM 953 C CA . ASN A 1 123 ? 13.551 2.532 -28.927 1.00 78.06 123 ASN A CA 1
ATOM 954 C C . ASN A 1 123 ? 12.129 1.986 -28.764 1.00 78.06 123 ASN A C 1
ATOM 956 O O . ASN A 1 123 ? 11.927 0.905 -28.211 1.00 78.06 123 ASN A O 1
ATOM 960 N N . GLY A 1 124 ? 11.135 2.686 -29.320 1.00 76.81 124 GLY A N 1
ATOM 961 C CA . GLY A 1 124 ? 9.732 2.257 -29.239 1.00 76.81 124 GLY A CA 1
ATOM 962 C C . GLY A 1 124 ? 9.499 0.817 -29.720 1.00 76.81 124 GLY A C 1
ATOM 963 O O . GLY A 1 124 ? 8.620 0.134 -29.203 1.00 76.81 124 GLY A O 1
ATOM 964 N N . GLN A 1 125 ? 10.319 0.329 -30.658 1.00 81.00 125 GLN A N 1
ATOM 965 C CA . GLN A 1 125 ? 10.267 -1.049 -31.154 1.00 81.00 125 GLN A CA 1
ATOM 966 C C . GLN A 1 125 ? 10.749 -2.084 -30.125 1.00 81.00 125 GLN A C 1
ATOM 968 O O . GLN A 1 125 ? 10.102 -3.117 -29.984 1.00 81.00 125 GLN A O 1
ATOM 973 N N . GLU A 1 126 ? 11.819 -1.798 -29.375 1.00 83.56 126 GLU A N 1
ATOM 974 C CA . GLU A 1 126 ? 12.352 -2.688 -28.327 1.00 83.56 126 GLU A CA 1
ATOM 975 C C . GLU A 1 126 ? 11.350 -2.854 -27.179 1.00 83.56 126 GLU A C 1
ATOM 977 O O . GLU A 1 126 ? 11.139 -3.949 -26.654 1.00 83.56 126 GLU A O 1
ATOM 982 N N . ILE A 1 127 ? 10.663 -1.764 -26.839 1.00 83.50 127 ILE A N 1
ATOM 983 C CA . ILE A 1 127 ? 9.597 -1.761 -25.836 1.00 83.50 127 ILE A CA 1
ATOM 984 C C . ILE A 1 127 ? 8.420 -2.599 -26.318 1.00 83.50 127 ILE A C 1
ATOM 986 O O . ILE A 1 127 ?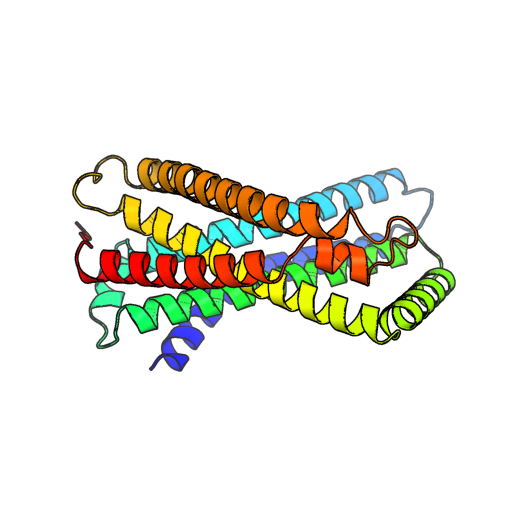 7.894 -3.415 -25.565 1.00 83.50 127 ILE A O 1
ATOM 990 N N . LEU A 1 128 ? 8.018 -2.429 -27.581 1.00 85.69 128 LEU A N 1
ATOM 991 C CA . LEU A 1 128 ? 6.915 -3.188 -28.161 1.00 85.69 128 LEU A CA 1
ATOM 992 C C . LEU A 1 128 ? 7.217 -4.694 -28.183 1.00 85.69 128 LEU A C 1
ATOM 994 O O . LEU A 1 128 ? 6.336 -5.492 -27.861 1.00 85.69 128 LEU A O 1
ATOM 998 N N . SER A 1 129 ? 8.455 -5.085 -28.518 1.00 88.25 129 SER A N 1
ATOM 999 C CA . SER A 1 129 ? 8.889 -6.483 -28.419 1.00 88.25 129 SER A CA 1
ATOM 1000 C C . SER A 1 129 ? 8.883 -6.978 -26.977 1.00 88.25 129 SER A C 1
ATOM 1002 O O . SER A 1 129 ? 8.310 -8.030 -26.719 1.00 88.25 129 SER A O 1
ATOM 1004 N N . GLY A 1 130 ? 9.395 -6.191 -26.024 1.00 87.44 130 GLY A N 1
ATOM 1005 C CA . GLY A 1 130 ? 9.372 -6.561 -24.607 1.00 87.44 130 GLY A CA 1
ATOM 1006 C C . GLY A 1 130 ? 7.950 -6.778 -24.083 1.00 87.44 130 GLY A C 1
ATOM 1007 O O . GLY A 1 130 ? 7.682 -7.755 -23.390 1.00 87.44 130 GLY A O 1
ATOM 1008 N N . TYR A 1 131 ? 7.001 -5.927 -24.479 1.00 87.38 131 TYR A N 1
ATOM 1009 C CA . TYR A 1 131 ? 5.587 -6.116 -24.157 1.00 87.38 131 TYR A CA 1
ATOM 1010 C C . TYR A 1 131 ? 4.992 -7.366 -24.791 1.00 87.38 131 TYR A C 1
ATOM 1012 O O . TYR A 1 131 ? 4.238 -8.081 -24.134 1.00 87.38 131 TYR A O 1
ATOM 1020 N N . ARG A 1 132 ? 5.314 -7.640 -26.057 1.00 90.44 132 ARG A N 1
ATOM 1021 C CA . ARG A 1 132 ? 4.851 -8.848 -26.742 1.00 90.44 132 ARG A CA 1
ATOM 1022 C C . ARG A 1 132 ? 5.366 -10.107 -26.048 1.00 90.44 132 ARG A C 1
ATOM 1024 O O . ARG A 1 132 ? 4.584 -11.034 -25.849 1.00 90.44 132 ARG A O 1
ATOM 1031 N N . ASP A 1 133 ? 6.630 -10.111 -25.645 1.00 91.00 133 ASP A N 1
ATOM 1032 C CA . ASP A 1 133 ? 7.248 -11.232 -24.941 1.00 91.00 133 ASP A CA 1
ATOM 1033 C C . ASP A 1 133 ? 6.633 -11.414 -23.549 1.00 91.00 133 ASP A C 1
ATOM 1035 O O . ASP A 1 133 ? 6.282 -12.532 -23.175 1.00 91.00 133 ASP A O 1
ATOM 1039 N N . LEU A 1 134 ? 6.397 -10.320 -22.813 1.00 87.50 134 LEU A N 1
ATOM 1040 C CA . LEU A 1 134 ? 5.690 -10.347 -21.528 1.00 87.50 134 LEU A CA 1
ATOM 1041 C C . LEU A 1 134 ? 4.263 -10.885 -21.664 1.00 87.50 134 LEU A C 1
ATOM 1043 O O . LEU A 1 134 ? 3.846 -11.726 -20.869 1.00 87.50 134 LEU A O 1
ATOM 1047 N N . ILE A 1 135 ? 3.511 -10.430 -22.670 1.00 90.06 135 ILE A N 1
ATOM 1048 C CA . ILE A 1 135 ? 2.153 -10.921 -22.936 1.00 90.06 135 ILE A CA 1
ATOM 1049 C C . ILE A 1 135 ? 2.197 -12.405 -23.293 1.00 90.06 135 ILE A C 1
ATOM 1051 O O . ILE A 1 135 ? 1.410 -13.171 -22.744 1.00 90.06 135 ILE A O 1
ATOM 1055 N N . GLY A 1 136 ? 3.130 -12.829 -24.151 1.00 89.69 136 GLY A N 1
ATOM 1056 C CA . GLY A 1 136 ? 3.341 -14.240 -24.471 1.00 89.69 136 GLY A CA 1
ATOM 1057 C C . GLY A 1 136 ? 3.635 -15.066 -23.218 1.00 89.69 136 GLY A C 1
ATOM 1058 O O . GLY A 1 136 ? 2.998 -16.092 -22.988 1.00 89.69 136 GLY A O 1
ATOM 1059 N N . TYR A 1 137 ? 4.512 -14.568 -22.347 1.00 87.06 137 TYR A N 1
ATOM 1060 C CA . TYR A 1 137 ? 4.882 -15.232 -21.101 1.00 87.06 137 TYR A CA 1
ATOM 1061 C C . TYR A 1 137 ? 3.710 -15.367 -20.121 1.00 87.06 137 TYR A C 1
ATOM 1063 O O . TYR A 1 137 ? 3.522 -16.435 -19.534 1.00 87.06 137 TYR A O 1
ATOM 1071 N N . ILE A 1 138 ? 2.914 -14.306 -19.956 1.00 88.12 138 ILE A N 1
ATOM 1072 C CA . ILE A 1 138 ? 1.734 -14.278 -19.078 1.00 88.12 138 ILE A CA 1
ATOM 1073 C C . ILE A 1 138 ? 0.574 -15.076 -19.681 1.00 88.12 138 ILE A C 1
ATOM 1075 O O . ILE A 1 138 ? -0.218 -15.633 -18.932 1.00 88.12 138 ILE A O 1
ATOM 1079 N N . SER A 1 139 ? 0.472 -15.164 -21.011 1.00 87.81 139 SER A N 1
ATOM 1080 C CA . SER A 1 139 ? -0.604 -15.899 -21.691 1.00 87.81 139 SER A CA 1
ATOM 1081 C C . SER A 1 139 ? -0.544 -17.414 -21.481 1.00 87.81 139 SER A C 1
ATOM 1083 O O . SER A 1 139 ? -1.549 -18.096 -21.678 1.00 87.81 139 SER A O 1
ATOM 1085 N N . ASN A 1 140 ? 0.598 -17.941 -21.026 1.00 90.88 140 ASN A N 1
ATOM 1086 C CA . ASN A 1 140 ? 0.688 -19.310 -20.534 1.00 90.88 140 ASN A CA 1
ATOM 1087 C C . ASN A 1 140 ? -0.274 -19.511 -19.358 1.00 90.88 140 ASN A C 1
ATOM 1089 O O . ASN A 1 140 ? -0.235 -18.753 -18.389 1.00 90.88 140 ASN A O 1
ATOM 1093 N N . HIS A 1 141 ? -1.092 -20.565 -19.421 1.00 87.94 141 HIS A N 1
ATOM 1094 C CA . HIS A 1 141 ? -2.167 -20.826 -18.459 1.00 87.94 141 HIS A CA 1
ATOM 1095 C C . HIS A 1 141 ? -1.698 -20.716 -16.994 1.00 87.94 141 HIS A C 1
ATOM 1097 O O . HIS A 1 141 ? -2.285 -19.971 -16.211 1.00 87.94 141 HIS A O 1
ATOM 1103 N N . ASP A 1 142 ? -0.594 -21.371 -16.634 1.00 87.56 142 ASP A N 1
ATOM 1104 C CA . ASP A 1 142 ? -0.102 -21.389 -15.250 1.00 87.56 142 ASP A CA 1
ATOM 1105 C C . ASP A 1 142 ? 0.436 -20.027 -14.787 1.00 87.56 142 ASP A C 1
ATOM 1107 O O . ASP A 1 142 ? 0.229 -19.631 -13.639 1.00 87.56 142 ASP A O 1
ATOM 1111 N N . ASN A 1 143 ? 1.080 -19.273 -15.681 1.00 88.94 143 ASN A N 1
ATOM 1112 C CA . ASN A 1 143 ? 1.589 -17.936 -15.371 1.00 88.94 143 ASN A CA 1
ATOM 1113 C C . ASN A 1 143 ? 0.453 -16.919 -15.237 1.00 88.94 143 ASN A C 1
ATOM 1115 O O . ASN A 1 143 ? 0.525 -16.039 -14.377 1.00 88.94 143 ASN A O 1
ATOM 1119 N N . PHE A 1 144 ? -0.606 -17.052 -16.040 1.00 90.31 144 PHE A N 1
ATOM 1120 C CA . PHE A 1 144 ? -1.805 -16.229 -15.922 1.00 90.31 144 PHE A CA 1
ATOM 1121 C C . PHE A 1 144 ? -2.453 -16.399 -14.544 1.00 90.31 144 PHE A C 1
ATOM 1123 O O . PHE A 1 144 ? -2.698 -15.414 -13.843 1.00 90.31 144 PHE A O 1
ATOM 1130 N N . TRP A 1 145 ? -2.680 -17.646 -14.117 1.00 90.19 145 TRP A N 1
ATOM 1131 C CA . TRP A 1 145 ? -3.260 -17.930 -12.803 1.00 90.19 145 TRP A CA 1
ATOM 1132 C C . TRP A 1 145 ? -2.353 -17.488 -11.657 1.00 90.19 145 TRP A C 1
ATOM 1134 O O . TRP A 1 145 ? -2.844 -16.896 -10.695 1.00 90.19 145 TRP A O 1
ATOM 1144 N N . ALA A 1 146 ? -1.040 -17.698 -11.775 1.00 90.38 146 ALA A N 1
ATOM 1145 C CA . ALA A 1 146 ? -0.077 -17.203 -10.797 1.00 90.38 146 ALA A CA 1
ATOM 1146 C C . ALA A 1 146 ? -0.108 -15.671 -10.682 1.00 90.38 146 ALA A C 1
ATOM 1148 O O . ALA A 1 146 ? -0.119 -15.139 -9.572 1.00 90.38 146 ALA A O 1
ATOM 1149 N N . LEU A 1 147 ? -0.199 -14.949 -11.805 1.00 91.12 147 LEU A N 1
ATOM 1150 C CA . LEU A 1 147 ? -0.327 -13.492 -11.806 1.00 91.12 147 LEU A CA 1
ATOM 1151 C C . LEU A 1 147 ? -1.628 -13.042 -11.131 1.00 91.12 147 LEU A C 1
ATOM 1153 O O . LEU A 1 147 ? -1.598 -12.134 -10.302 1.00 91.12 147 LEU A O 1
ATOM 1157 N N . MET A 1 148 ? -2.762 -13.675 -11.448 1.00 92.50 148 MET A N 1
ATOM 1158 C CA . MET A 1 148 ? -4.048 -13.361 -10.812 1.00 92.50 148 MET A CA 1
ATOM 1159 C C . MET A 1 148 ? -4.005 -13.602 -9.301 1.00 92.50 148 MET A C 1
ATOM 1161 O O . MET A 1 148 ? -4.461 -12.761 -8.525 1.00 92.50 148 MET A O 1
ATOM 1165 N N . TYR A 1 149 ? -3.406 -14.713 -8.878 1.00 92.38 149 TYR A N 1
ATOM 1166 C CA . TYR A 1 149 ? -3.216 -15.031 -7.470 1.00 92.38 149 TYR A CA 1
ATOM 1167 C C . TYR A 1 149 ? -2.309 -14.013 -6.764 1.00 92.38 149 TYR A C 1
ATOM 1169 O O . TYR A 1 149 ? -2.655 -13.519 -5.690 1.00 92.38 149 TYR A O 1
ATOM 1177 N N . PHE A 1 150 ? -1.196 -13.624 -7.390 1.00 91.56 150 PHE A N 1
ATOM 1178 C CA . PHE A 1 150 ? -0.300 -12.593 -6.870 1.00 91.56 150 PHE A CA 1
ATOM 1179 C C . PHE A 1 150 ? -0.996 -11.227 -6.743 1.00 91.56 150 PHE A C 1
ATOM 1181 O O . PHE A 1 150 ? -0.878 -10.564 -5.714 1.00 91.56 150 PHE A O 1
ATOM 1188 N N . MET A 1 151 ? -1.789 -10.822 -7.741 1.00 92.94 151 MET A N 1
ATOM 1189 C CA . MET A 1 151 ? -2.591 -9.592 -7.676 1.00 92.94 151 MET A CA 1
ATOM 1190 C C . MET A 1 151 ? -3.620 -9.637 -6.540 1.00 92.94 151 MET A C 1
ATOM 1192 O O . MET A 1 151 ? -3.803 -8.648 -5.828 1.00 92.94 151 MET A O 1
ATOM 1196 N N . PHE A 1 152 ? -4.269 -10.786 -6.338 1.00 94.50 152 PHE A N 1
ATOM 1197 C CA . PHE A 1 152 ? -5.216 -10.973 -5.242 1.00 94.50 152 PHE A CA 1
ATOM 1198 C C . PHE A 1 152 ? -4.528 -10.897 -3.871 1.00 94.50 152 PHE A C 1
ATOM 1200 O O . PHE A 1 152 ? -5.016 -10.208 -2.977 1.00 94.50 152 PHE A O 1
ATOM 1207 N N . MET A 1 153 ? -3.355 -11.518 -3.724 1.00 93.75 153 MET A N 1
ATOM 1208 C CA . MET A 1 153 ? -2.509 -11.407 -2.531 1.00 93.75 153 MET A CA 1
ATOM 1209 C C . MET A 1 153 ? -2.137 -9.959 -2.211 1.00 93.75 153 MET A C 1
ATOM 1211 O O . MET A 1 153 ? -2.326 -9.512 -1.080 1.00 93.75 153 MET A O 1
ATOM 1215 N N . LEU A 1 154 ? -1.661 -9.200 -3.205 1.00 93.31 154 LEU A N 1
ATOM 1216 C CA . LEU A 1 154 ? -1.338 -7.781 -3.032 1.00 93.31 154 LEU A CA 1
ATOM 1217 C C . LEU A 1 154 ? -2.557 -6.971 -2.581 1.00 93.31 154 LEU A C 1
ATOM 1219 O O . LEU A 1 154 ? -2.438 -6.093 -1.725 1.00 93.31 154 LEU A O 1
ATOM 1223 N N . PHE A 1 155 ? -3.732 -7.272 -3.135 1.00 95.50 155 PHE A N 1
ATOM 1224 C CA . PHE A 1 155 ? -4.972 -6.607 -2.757 1.00 95.50 155 PHE A CA 1
ATOM 1225 C C . PHE A 1 155 ? -5.344 -6.869 -1.291 1.00 95.50 155 PHE A C 1
ATOM 1227 O O . PHE A 1 155 ? -5.622 -5.918 -0.559 1.00 95.50 155 PHE A O 1
ATOM 1234 N N . ILE A 1 156 ? -5.297 -8.129 -0.842 1.00 96.12 156 ILE A N 1
ATOM 1235 C CA . ILE A 1 156 ? -5.561 -8.479 0.561 1.00 96.12 156 ILE A CA 1
ATOM 1236 C C . ILE A 1 156 ? -4.511 -7.852 1.486 1.00 96.12 156 ILE A C 1
ATOM 1238 O O . ILE A 1 156 ? -4.882 -7.220 2.472 1.00 96.12 156 ILE A O 1
ATOM 1242 N N . SER A 1 157 ? -3.224 -7.927 1.139 1.00 94.31 157 SER A N 1
ATOM 1243 C CA . SER A 1 157 ? -2.148 -7.337 1.945 1.00 94.31 157 SER A CA 1
ATOM 1244 C C . SER A 1 157 ? -2.311 -5.821 2.114 1.00 94.31 157 SER A C 1
ATOM 1246 O O . SER A 1 157 ? -2.123 -5.293 3.211 1.00 94.31 157 SER A O 1
ATOM 1248 N N . ASN A 1 158 ? -2.754 -5.113 1.069 1.00 95.31 158 ASN A N 1
ATOM 1249 C CA . ASN A 1 158 ? -3.062 -3.685 1.155 1.00 95.31 158 ASN A CA 1
ATOM 1250 C C . ASN A 1 158 ? -4.218 -3.398 2.134 1.00 95.31 158 ASN A C 1
ATOM 1252 O O . ASN A 1 158 ? -4.145 -2.458 2.928 1.00 95.31 158 ASN A O 1
ATOM 1256 N N . ILE A 1 159 ? -5.268 -4.228 2.129 1.00 96.88 159 ILE A N 1
ATOM 1257 C CA . ILE A 1 159 ? -6.372 -4.133 3.099 1.00 96.88 159 ILE A CA 1
ATOM 1258 C C . ILE A 1 159 ? -5.846 -4.327 4.525 1.00 96.88 159 ILE A C 1
ATOM 1260 O O . ILE A 1 159 ? -6.120 -3.495 5.396 1.00 96.88 159 ILE A O 1
ATOM 1264 N N . THR A 1 160 ? -5.075 -5.390 4.761 1.00 96.75 160 THR A N 1
ATOM 1265 C CA . THR A 1 160 ? -4.490 -5.697 6.073 1.00 96.75 160 THR A CA 1
ATOM 1266 C C . THR A 1 160 ? -3.585 -4.568 6.557 1.00 96.75 160 THR A C 1
ATOM 1268 O O . THR A 1 160 ? -3.677 -4.165 7.716 1.00 96.75 160 THR A O 1
ATOM 1271 N N . PHE A 1 161 ? -2.763 -4.000 5.671 1.00 96.12 161 PHE A N 1
ATOM 1272 C CA . PHE A 1 161 ? -1.882 -2.873 5.970 1.00 96.12 161 PHE A CA 1
ATOM 1273 C C . PHE A 1 161 ? -2.659 -1.625 6.417 1.00 96.12 161 PHE A C 1
ATOM 1275 O O . PHE A 1 161 ? -2.347 -1.036 7.455 1.00 96.12 161 PHE A O 1
ATOM 1282 N N . ILE A 1 162 ? -3.712 -1.241 5.687 1.00 96.50 162 ILE A N 1
ATOM 1283 C CA . ILE A 1 162 ? -4.553 -0.090 6.055 1.00 96.50 162 ILE A CA 1
ATOM 1284 C C . ILE A 1 162 ? -5.245 -0.338 7.405 1.00 96.50 162 ILE A C 1
ATOM 1286 O O . ILE A 1 162 ? -5.287 0.553 8.255 1.00 96.50 162 ILE A O 1
ATOM 1290 N N . LEU A 1 163 ? -5.757 -1.550 7.637 1.00 96.75 163 LEU A N 1
ATOM 1291 C CA . LEU A 1 163 ? -6.405 -1.915 8.900 1.00 96.75 163 LEU A CA 1
ATOM 1292 C C . LEU A 1 163 ? -5.435 -1.950 10.081 1.00 96.75 163 LEU A C 1
ATOM 1294 O O . LEU A 1 163 ? -5.806 -1.547 11.182 1.00 96.75 163 LEU A O 1
ATOM 1298 N N . LEU A 1 164 ? -4.193 -2.378 9.859 1.00 96.44 164 LEU A N 1
ATOM 1299 C CA . LEU A 1 164 ? -3.132 -2.325 10.857 1.00 96.44 164 LEU A CA 1
ATOM 1300 C C . LEU A 1 164 ? -2.838 -0.880 11.274 1.00 96.44 164 LEU A C 1
ATOM 1302 O O . LEU A 1 164 ? -2.723 -0.603 12.471 1.00 96.44 164 LEU A O 1
ATOM 1306 N N . LEU A 1 165 ? -2.760 0.051 10.315 1.00 95.12 165 LEU A N 1
ATOM 1307 C CA . LEU A 1 165 ? -2.623 1.479 10.616 1.00 95.12 165 LEU A CA 1
ATOM 1308 C C . LEU A 1 165 ? -3.807 1.976 11.452 1.00 95.12 165 LEU A C 1
ATOM 1310 O O . LEU A 1 165 ? -3.601 2.628 12.474 1.00 95.12 165 LEU A O 1
ATOM 1314 N N . TYR A 1 166 ? -5.036 1.637 11.060 1.00 94.69 166 TYR A N 1
ATOM 1315 C CA . TYR A 1 166 ? -6.241 2.056 11.782 1.00 94.69 166 TYR A CA 1
ATOM 1316 C C . TYR A 1 166 ? -6.269 1.531 13.215 1.00 94.69 166 TYR A C 1
ATOM 1318 O O . TYR A 1 166 ? -6.455 2.317 14.142 1.00 94.69 166 TYR A O 1
ATOM 1326 N N . LEU A 1 167 ? -6.010 0.238 13.411 1.00 94.38 167 LEU A N 1
ATOM 1327 C CA . LEU A 1 167 ? -5.985 -0.373 14.736 1.00 94.38 167 LEU A CA 1
ATOM 1328 C C . LEU A 1 167 ? -4.897 0.251 15.615 1.00 94.38 167 LEU A C 1
ATOM 1330 O O . LEU A 1 167 ? -5.136 0.526 16.791 1.00 94.38 167 LEU A O 1
ATOM 1334 N N . SER A 1 168 ? -3.723 0.506 15.037 1.00 93.25 168 SER A N 1
ATOM 1335 C CA . SER A 1 168 ? -2.592 1.111 15.742 1.00 93.25 168 SER A CA 1
ATOM 1336 C C . SER A 1 168 ? -2.922 2.533 16.202 1.00 93.25 168 SER A C 1
ATOM 1338 O O . SER A 1 168 ? -2.711 2.867 17.366 1.00 93.25 168 SER A O 1
ATOM 1340 N N . ILE A 1 169 ? -3.524 3.357 15.336 1.00 90.69 169 ILE A N 1
ATOM 1341 C CA . ILE A 1 169 ? -3.980 4.710 15.698 1.00 90.69 169 ILE A CA 1
ATOM 1342 C C . ILE A 1 169 ? -5.092 4.640 16.756 1.00 90.69 169 ILE A C 1
ATOM 1344 O O . ILE A 1 169 ? -5.048 5.381 17.737 1.00 90.69 169 ILE A O 1
ATOM 1348 N N . SER A 1 170 ? -6.066 3.737 16.598 1.00 89.69 170 SER A N 1
ATOM 1349 C CA . SER A 1 170 ? -7.149 3.545 17.569 1.00 89.69 170 SER A CA 1
ATOM 1350 C C . SER A 1 170 ? -6.634 3.121 18.948 1.00 89.69 170 SER A C 1
ATOM 1352 O O . SER A 1 170 ? -7.142 3.611 19.953 1.00 89.69 170 SER A O 1
ATOM 1354 N N . MET A 1 171 ? -5.606 2.271 19.028 1.00 87.19 171 MET A N 1
ATOM 1355 C CA . MET A 1 171 ? -4.996 1.873 20.306 1.00 87.19 171 MET A CA 1
ATOM 1356 C C . MET A 1 171 ? -4.399 3.054 21.078 1.00 87.19 171 MET A C 1
ATOM 1358 O O . MET A 1 171 ? -4.519 3.106 22.303 1.00 87.19 171 MET A O 1
ATOM 1362 N N . GLY A 1 172 ? -3.820 4.033 20.377 1.00 83.50 172 GLY A N 1
ATOM 1363 C CA . GLY A 1 172 ? -3.303 5.258 20.991 1.00 83.50 172 GLY A CA 1
ATOM 1364 C C . GLY A 1 172 ? -4.372 6.114 21.679 1.00 83.50 172 GLY A C 1
ATOM 1365 O O . GLY A 1 172 ? -4.043 6.891 22.565 1.00 83.50 172 GLY A O 1
ATOM 1366 N N . GLN A 1 173 ? -5.647 5.955 21.319 1.00 78.44 173 GLN A N 1
ATOM 1367 C CA . GLN A 1 173 ? -6.768 6.760 21.826 1.00 78.44 173 GLN A CA 1
ATOM 1368 C C . GLN A 1 173 ? -7.443 6.164 23.071 1.00 78.44 173 GLN A C 1
ATOM 1370 O O . GLN A 1 173 ? -8.414 6.714 23.585 1.00 78.44 173 GLN A O 1
ATOM 1375 N N . ILE A 1 174 ? -6.953 5.029 23.577 1.00 81.25 174 ILE A N 1
ATOM 1376 C CA . ILE A 1 174 ? -7.478 4.434 24.808 1.00 81.25 174 ILE A CA 1
ATOM 1377 C C . ILE A 1 174 ? -7.131 5.343 25.994 1.00 81.25 174 ILE A C 1
ATOM 1379 O O . ILE A 1 174 ? -5.983 5.750 26.157 1.00 81.25 174 ILE A O 1
ATOM 1383 N N . GLN A 1 175 ? -8.103 5.578 26.881 1.00 66.69 175 GLN A N 1
ATOM 1384 C CA . GLN A 1 175 ? -8.011 6.501 28.025 1.00 66.69 175 GLN A CA 1
ATOM 1385 C C . GLN A 1 175 ? -6.744 6.343 28.891 1.00 66.69 175 GLN A C 1
ATOM 1387 O O . GLN A 1 175 ? -6.213 7.327 29.399 1.00 66.69 175 GLN A O 1
ATOM 1392 N N . LYS A 1 176 ? -6.207 5.122 29.022 1.00 72.31 176 LYS A N 1
ATOM 1393 C CA . LYS A 1 176 ? -4.962 4.847 29.767 1.00 72.31 176 LYS A CA 1
ATOM 1394 C C . LYS A 1 176 ? -3.716 5.524 29.175 1.00 72.31 176 LYS A C 1
ATOM 1396 O O . LYS A 1 176 ? -2.717 5.648 29.873 1.00 72.31 176 LYS A O 1
ATOM 1401 N N . PHE A 1 177 ? -3.761 5.946 27.912 1.00 73.62 177 PHE A N 1
ATOM 1402 C CA . PHE A 1 177 ? -2.616 6.444 27.146 1.00 73.62 177 PHE A CA 1
ATOM 1403 C C . PHE A 1 177 ? -2.758 7.911 26.721 1.00 73.62 177 PHE A C 1
ATOM 1405 O O . PHE A 1 177 ? -2.073 8.361 25.802 1.00 73.62 177 PHE A O 1
ATOM 1412 N N . ASN A 1 178 ? -3.617 8.669 27.412 1.00 68.75 178 ASN A N 1
ATOM 1413 C CA . ASN A 1 178 ? -4.054 9.996 26.984 1.00 68.75 178 ASN A CA 1
ATOM 1414 C C . ASN A 1 178 ? -2.903 10.997 26.719 1.00 68.75 178 ASN A C 1
ATOM 1416 O O . ASN A 1 178 ? -2.950 11.762 25.762 1.00 68.75 178 ASN A O 1
ATOM 1420 N N . ASN A 1 179 ? -1.813 10.929 27.489 1.00 74.19 179 ASN A N 1
ATOM 1421 C CA . ASN A 1 179 ? -0.671 11.840 27.329 1.00 74.19 179 ASN A CA 1
ATOM 1422 C C . ASN A 1 179 ? 0.276 11.479 26.168 1.00 74.19 179 ASN A C 1
ATOM 1424 O O . ASN A 1 179 ? 1.099 12.302 25.771 1.00 74.19 179 ASN A O 1
ATOM 1428 N N . HIS A 1 180 ? 0.189 10.266 25.611 1.00 81.81 180 HIS A N 1
ATOM 1429 C CA . HIS A 1 180 ? 1.158 9.752 24.635 1.00 81.81 180 HIS A CA 1
ATOM 1430 C C . HIS A 1 180 ? 0.492 9.073 23.431 1.00 81.81 180 HIS A C 1
ATOM 1432 O O . HIS A 1 180 ? 1.061 8.151 22.848 1.00 81.81 180 HIS A O 1
ATOM 1438 N N . ARG A 1 181 ? -0.696 9.548 23.026 1.00 81.62 181 ARG A N 1
ATOM 1439 C CA . ARG A 1 181 ? -1.530 8.930 21.975 1.00 81.62 181 ARG A CA 1
ATOM 1440 C C . ARG A 1 181 ? -0.754 8.599 20.692 1.00 81.62 181 ARG A C 1
ATOM 1442 O O . ARG A 1 181 ? -0.845 7.486 20.177 1.00 81.62 181 ARG A O 1
ATOM 1449 N N . VAL A 1 182 ? 0.060 9.542 20.205 1.00 82.69 182 VAL A N 1
ATOM 1450 C CA . VAL A 1 182 ? 0.868 9.371 18.979 1.00 82.69 182 VAL A CA 1
ATOM 1451 C C . VAL A 1 182 ? 1.959 8.314 19.164 1.00 82.69 182 VAL A C 1
ATOM 1453 O O . VAL A 1 182 ? 2.130 7.447 18.310 1.00 82.69 182 VAL A O 1
ATOM 1456 N N . LEU A 1 183 ? 2.674 8.360 20.290 1.00 85.81 183 LEU A N 1
ATOM 1457 C CA . LEU A 1 183 ? 3.774 7.443 20.585 1.00 85.81 183 LEU A CA 1
ATOM 1458 C C . LEU A 1 183 ? 3.260 6.014 20.790 1.00 85.81 183 LEU A C 1
ATOM 1460 O O . LEU A 1 183 ? 3.842 5.074 20.257 1.00 85.81 183 LEU A O 1
ATOM 1464 N N . VAL A 1 184 ? 2.134 5.844 21.487 1.00 88.31 184 VAL A N 1
ATOM 1465 C CA . VAL A 1 184 ? 1.502 4.531 21.668 1.00 88.31 184 VAL A CA 1
ATOM 1466 C C . VAL A 1 184 ? 1.026 3.966 20.336 1.00 88.31 184 VAL A C 1
ATOM 1468 O O . VAL A 1 184 ? 1.268 2.790 20.073 1.00 88.31 184 VAL A O 1
ATOM 1471 N N . GLY A 1 185 ? 0.422 4.780 19.466 1.00 87.88 185 GLY A N 1
ATOM 1472 C CA . GLY A 1 185 ? 0.031 4.321 18.133 1.00 87.88 185 GLY A CA 1
ATOM 1473 C C . GLY A 1 185 ? 1.226 3.886 17.282 1.00 87.88 185 GLY A C 1
ATOM 1474 O O . GLY A 1 185 ? 1.190 2.823 16.664 1.00 87.88 185 GLY A O 1
ATOM 1475 N N . PHE A 1 186 ? 2.318 4.653 17.316 1.00 89.19 186 PHE A N 1
ATOM 1476 C CA . PHE A 1 186 ? 3.562 4.314 16.622 1.00 89.19 186 PHE A CA 1
ATOM 1477 C C . PHE A 1 186 ? 4.170 3.003 17.138 1.00 89.19 186 PHE A C 1
ATOM 1479 O O . PHE A 1 186 ? 4.439 2.102 16.348 1.00 89.19 186 PHE A O 1
ATOM 1486 N N . ILE A 1 187 ? 4.324 2.847 18.457 1.00 92.88 187 ILE A N 1
ATOM 1487 C CA . ILE A 1 187 ? 4.862 1.616 19.060 1.00 92.88 187 ILE A CA 1
ATOM 1488 C C . ILE A 1 187 ? 3.961 0.414 18.753 1.00 92.88 187 ILE A C 1
ATOM 1490 O O . ILE A 1 187 ? 4.457 -0.652 18.391 1.00 92.88 187 ILE A O 1
ATOM 1494 N N . THR A 1 188 ? 2.640 0.590 18.846 1.00 92.94 188 THR A N 1
ATOM 1495 C CA . THR A 1 188 ? 1.668 -0.470 18.549 1.00 92.94 188 THR A CA 1
ATOM 1496 C C . THR A 1 188 ? 1.814 -0.966 17.112 1.00 92.94 188 THR A C 1
ATOM 1498 O O . THR A 1 188 ? 1.814 -2.177 16.895 1.00 92.94 188 THR A O 1
ATOM 1501 N N . TYR A 1 189 ? 2.016 -0.059 16.150 1.00 94.50 189 TYR A N 1
ATOM 1502 C CA . TYR A 1 189 ? 2.259 -0.433 14.758 1.00 94.50 189 TYR A CA 1
ATOM 1503 C C . TYR A 1 189 ? 3.475 -1.352 14.623 1.00 94.50 189 TYR A C 1
ATOM 1505 O O . TYR A 1 189 ? 3.353 -2.426 14.039 1.00 94.50 189 TYR A O 1
ATOM 1513 N N . PHE A 1 190 ? 4.626 -0.988 15.199 1.00 94.75 190 PHE A N 1
ATOM 1514 C CA . PHE A 1 190 ? 5.830 -1.822 15.097 1.00 94.75 190 PHE A CA 1
ATOM 1515 C C . PHE A 1 190 ? 5.662 -3.182 15.769 1.00 94.75 190 PHE A C 1
ATOM 1517 O O . PHE A 1 190 ? 6.067 -4.187 15.191 1.00 94.75 190 PHE A O 1
ATOM 1524 N N . ILE A 1 191 ? 5.042 -3.229 16.953 1.00 96.31 191 ILE A N 1
ATOM 1525 C CA . ILE A 1 191 ? 4.816 -4.486 17.677 1.00 96.31 191 ILE A CA 1
ATOM 1526 C C . ILE A 1 191 ? 3.910 -5.414 16.865 1.00 96.31 191 ILE A C 1
ATOM 1528 O O . ILE A 1 191 ? 4.262 -6.569 16.630 1.00 96.31 191 ILE A O 1
ATOM 1532 N N . ILE A 1 192 ? 2.756 -4.921 16.410 1.00 95.62 192 ILE A N 1
ATOM 1533 C CA . ILE A 1 192 ? 1.800 -5.753 15.674 1.00 95.62 192 ILE A CA 1
ATOM 1534 C C . ILE A 1 192 ? 2.356 -6.124 14.297 1.00 95.62 192 ILE A C 1
ATOM 1536 O O . ILE A 1 192 ? 2.183 -7.264 13.873 1.00 95.62 192 ILE A O 1
ATOM 1540 N N . ASN A 1 193 ? 3.073 -5.219 13.623 1.00 95.69 193 ASN A N 1
ATOM 1541 C CA . ASN A 1 193 ? 3.724 -5.529 12.353 1.00 95.69 193 ASN A CA 1
ATOM 1542 C C . ASN A 1 193 ? 4.805 -6.608 12.517 1.00 95.69 193 ASN A C 1
ATOM 1544 O O . ASN A 1 193 ? 4.851 -7.539 11.723 1.00 95.69 193 ASN A O 1
ATOM 1548 N N . ALA A 1 194 ? 5.632 -6.534 13.566 1.00 96.00 194 ALA A N 1
ATOM 1549 C CA . ALA A 1 194 ? 6.640 -7.555 13.850 1.00 96.00 194 ALA A CA 1
ATOM 1550 C C . ALA A 1 194 ? 6.005 -8.922 14.150 1.00 96.00 194 ALA A C 1
ATOM 1552 O O . ALA A 1 194 ? 6.475 -9.940 13.642 1.00 96.00 194 ALA A O 1
ATOM 1553 N N . LEU A 1 195 ? 4.910 -8.951 14.921 1.00 95.75 195 LEU A N 1
ATOM 1554 C CA . LEU A 1 195 ? 4.145 -10.176 15.171 1.00 95.75 195 LEU A CA 1
ATOM 1555 C C . LEU A 1 195 ? 3.545 -10.739 13.878 1.00 95.75 195 LEU A C 1
ATOM 1557 O O . LEU A 1 195 ? 3.686 -11.930 13.616 1.00 95.75 195 LEU A O 1
ATOM 1561 N N . ARG A 1 196 ? 2.923 -9.887 13.056 1.00 94.75 196 ARG A N 1
ATOM 1562 C CA . ARG A 1 196 ? 2.373 -10.257 11.745 1.00 94.75 196 ARG A CA 1
ATOM 1563 C C . ARG A 1 196 ? 3.450 -10.870 10.846 1.00 94.75 196 ARG A C 1
ATOM 1565 O O . ARG A 1 196 ? 3.292 -12.009 10.422 1.00 94.75 196 ARG A O 1
ATOM 1572 N N . SER A 1 197 ? 4.566 -10.173 10.631 1.00 94.38 197 SER A N 1
ATOM 1573 C CA . SER A 1 197 ? 5.666 -10.666 9.791 1.00 94.38 197 SER A CA 1
ATOM 1574 C C . SER A 1 197 ? 6.303 -11.945 10.344 1.00 94.38 197 SER A C 1
ATOM 1576 O O . SER A 1 197 ? 6.662 -12.834 9.576 1.00 94.38 197 SER A O 1
ATOM 1578 N N . GLY A 1 198 ? 6.413 -12.079 11.670 1.00 94.00 198 GLY A N 1
ATOM 1579 C CA . GLY A 1 198 ? 6.880 -13.311 12.306 1.00 94.00 198 GLY A CA 1
ATOM 1580 C C . GLY A 1 198 ? 5.946 -14.496 12.043 1.00 94.00 198 GLY A C 1
ATOM 1581 O O . GLY A 1 198 ? 6.414 -15.582 11.704 1.00 94.00 198 GLY A O 1
ATOM 1582 N N . LEU A 1 199 ? 4.630 -14.290 12.142 1.00 93.75 199 LEU A N 1
ATOM 1583 C CA . LEU A 1 199 ? 3.631 -15.318 11.840 1.00 93.75 199 LEU A CA 1
ATOM 1584 C C . LEU A 1 199 ? 3.638 -15.712 10.358 1.00 93.75 199 LEU A C 1
ATOM 1586 O O . LEU A 1 199 ? 3.626 -16.904 10.056 1.00 93.75 199 LEU A O 1
ATOM 1590 N N . GLU A 1 200 ? 3.711 -14.742 9.445 1.00 91.81 200 GLU A N 1
ATOM 1591 C CA . GLU A 1 200 ? 3.855 -14.999 8.006 1.00 91.81 200 GLU A CA 1
ATOM 1592 C C . GLU A 1 200 ? 5.095 -15.848 7.718 1.00 91.81 200 GLU A C 1
ATOM 1594 O O . GLU A 1 200 ? 4.994 -16.876 7.052 1.00 91.81 200 GLU A O 1
ATOM 1599 N N . ALA A 1 201 ? 6.250 -15.478 8.282 1.00 90.81 201 ALA A N 1
ATOM 1600 C CA . ALA A 1 201 ? 7.492 -16.221 8.104 1.00 90.81 201 ALA A CA 1
ATOM 1601 C C . ALA A 1 201 ? 7.396 -17.658 8.647 1.00 90.81 201 ALA A C 1
ATOM 1603 O O . ALA A 1 201 ? 7.896 -18.593 8.018 1.00 90.81 201 ALA A O 1
ATOM 1604 N N . LEU A 1 202 ? 6.744 -17.862 9.797 1.00 91.00 202 LEU A N 1
ATOM 1605 C CA . LEU A 1 202 ? 6.521 -19.197 10.360 1.00 91.00 202 LEU A CA 1
ATOM 1606 C C . LEU A 1 202 ? 5.637 -20.057 9.451 1.00 91.00 202 LEU A C 1
ATOM 1608 O O . LEU A 1 202 ? 6.004 -21.194 9.148 1.00 91.00 202 LEU A O 1
ATOM 1612 N N . VAL A 1 203 ? 4.504 -19.517 8.993 1.00 90.00 203 VAL A N 1
ATOM 1613 C CA . VAL A 1 203 ? 3.594 -20.220 8.076 1.00 90.00 203 VAL A CA 1
ATOM 1614 C C . VAL A 1 203 ? 4.307 -20.544 6.768 1.00 90.00 203 VAL A C 1
ATOM 1616 O O . VAL A 1 203 ? 4.262 -21.686 6.311 1.00 90.00 203 VAL A O 1
ATOM 1619 N N . GLN A 1 204 ? 5.038 -19.580 6.215 1.00 86.50 204 GLN A N 1
ATOM 1620 C CA . GLN A 1 204 ? 5.764 -19.745 4.967 1.00 86.50 204 GLN A CA 1
ATOM 1621 C C . GLN A 1 204 ? 6.804 -20.870 5.073 1.00 86.50 204 GLN A C 1
ATOM 1623 O O . GLN A 1 204 ? 6.766 -21.810 4.279 1.00 86.50 204 GLN A O 1
ATOM 1628 N N . ASN A 1 205 ? 7.641 -20.870 6.115 1.00 84.50 205 ASN A N 1
ATOM 1629 C CA . ASN A 1 205 ? 8.654 -21.909 6.348 1.00 84.50 205 ASN A CA 1
ATOM 1630 C C . ASN A 1 205 ? 8.069 -23.323 6.520 1.00 84.50 205 ASN A C 1
ATOM 1632 O O . ASN A 1 205 ? 8.701 -24.307 6.130 1.00 84.50 205 ASN A O 1
ATOM 1636 N N . MET A 1 206 ? 6.875 -23.445 7.106 1.00 81.44 206 MET A N 1
ATOM 1637 C CA . MET A 1 206 ? 6.178 -24.730 7.261 1.00 81.44 206 MET A CA 1
ATOM 1638 C C . MET A 1 206 ? 5.680 -25.282 5.917 1.00 81.44 206 MET A C 1
ATOM 1640 O O . MET A 1 206 ? 5.550 -26.497 5.758 1.00 81.44 206 MET A O 1
ATOM 1644 N N . THR A 1 207 ? 5.413 -24.397 4.955 1.00 74.44 207 THR A N 1
ATOM 1645 C CA . THR A 1 207 ? 4.896 -24.753 3.628 1.00 74.44 207 THR A CA 1
ATOM 1646 C C . THR A 1 207 ? 6.004 -25.043 2.616 1.00 74.44 207 THR A C 1
ATOM 1648 O O . THR A 1 207 ? 5.973 -26.103 1.995 1.00 74.44 207 THR A O 1
ATOM 1651 N N . THR A 1 208 ? 7.043 -24.206 2.517 1.00 67.56 208 THR A N 1
ATOM 1652 C CA . THR A 1 208 ? 8.154 -24.408 1.563 1.00 67.56 208 THR A CA 1
ATOM 1653 C C . THR A 1 208 ? 9.001 -25.639 1.874 1.00 67.56 208 THR A C 1
ATOM 1655 O O . THR A 1 208 ? 9.455 -26.315 0.953 1.00 67.56 208 THR A O 1
ATOM 1658 N N . ARG A 1 209 ? 9.164 -26.019 3.152 1.00 56.34 209 ARG A N 1
ATOM 1659 C CA . ARG A 1 209 ? 9.901 -27.247 3.524 1.00 56.34 209 ARG A CA 1
ATOM 1660 C C . ARG A 1 209 ? 9.286 -28.536 2.967 1.00 56.34 209 ARG A C 1
ATOM 1662 O O . ARG A 1 209 ? 10.004 -29.523 2.849 1.00 56.34 209 ARG A O 1
ATOM 1669 N N . LYS A 1 210 ? 7.993 -28.545 2.622 1.00 56.06 210 LYS A N 1
ATOM 1670 C CA . LYS A 1 210 ? 7.330 -29.718 2.027 1.00 56.06 210 LYS A CA 1
ATOM 1671 C C . LYS A 1 210 ? 7.571 -29.848 0.518 1.00 56.06 210 LYS A C 1
ATOM 1673 O O . LYS A 1 210 ? 7.568 -30.969 0.027 1.00 56.06 210 LYS A O 1
ATOM 1678 N N . ASN A 1 211 ? 7.837 -28.745 -0.185 1.00 54.28 211 ASN A N 1
ATOM 1679 C CA . ASN A 1 211 ? 7.988 -28.729 -1.647 1.00 54.28 211 ASN A CA 1
ATOM 1680 C C . ASN A 1 211 ? 9.431 -29.020 -2.111 1.00 54.28 211 ASN A C 1
ATOM 1682 O O . ASN A 1 211 ? 9.640 -29.537 -3.204 1.00 54.28 211 ASN A O 1
ATOM 1686 N N . ILE A 1 212 ? 10.438 -28.767 -1.264 1.00 52.78 212 ILE A N 1
ATOM 1687 C CA . ILE A 1 212 ? 11.870 -28.933 -1.605 1.00 52.78 212 ILE A CA 1
ATOM 1688 C C . ILE A 1 212 ? 12.290 -30.411 -1.754 1.00 52.78 212 ILE A C 1
ATOM 1690 O O . ILE A 1 212 ? 13.306 -30.701 -2.380 1.00 52.78 212 ILE A O 1
ATOM 1694 N N . LEU A 1 213 ? 11.517 -31.359 -1.214 1.00 52.44 213 LEU A N 1
ATOM 1695 C CA . LEU A 1 213 ? 11.826 -32.793 -1.295 1.00 52.44 213 LEU A CA 1
ATOM 1696 C C . LEU A 1 213 ? 11.421 -33.446 -2.637 1.00 52.44 213 LEU A C 1
ATOM 1698 O O . LEU A 1 213 ? 11.730 -34.619 -2.827 1.00 52.44 213 LEU A O 1
ATOM 1702 N N . GLY A 1 214 ? 10.742 -32.724 -3.542 1.00 54.00 214 GLY A N 1
ATOM 1703 C CA . GLY A 1 214 ? 10.149 -33.286 -4.767 1.00 54.00 214 GLY A CA 1
ATOM 1704 C C . GLY A 1 214 ? 10.752 -32.816 -6.097 1.00 54.00 214 GLY A C 1
ATOM 1705 O O . GLY A 1 214 ? 11.114 -33.661 -6.905 1.00 54.00 214 GLY A O 1
ATOM 1706 N N . ASP A 1 215 ? 10.890 -31.506 -6.338 1.00 56.25 215 ASP A N 1
ATOM 1707 C CA . ASP A 1 215 ? 11.077 -30.981 -7.707 1.00 56.25 215 ASP A CA 1
ATOM 1708 C C . ASP A 1 215 ? 12.065 -29.801 -7.783 1.00 56.25 215 ASP A C 1
ATOM 1710 O O . ASP A 1 215 ? 11.685 -28.635 -7.859 1.00 56.25 215 ASP A O 1
ATOM 1714 N N . GLN A 1 216 ? 13.371 -30.082 -7.797 1.00 52.91 216 GLN A N 1
ATOM 1715 C CA . GLN A 1 216 ? 14.415 -29.045 -7.887 1.00 52.91 216 GLN A CA 1
ATOM 1716 C C . GLN A 1 216 ? 14.719 -28.530 -9.309 1.00 52.91 216 GLN A C 1
ATOM 1718 O O . GLN A 1 216 ? 15.687 -27.791 -9.478 1.00 52.91 216 GLN A O 1
ATOM 1723 N N . LEU A 1 217 ? 13.962 -28.899 -10.350 1.00 53.25 217 LEU A N 1
ATOM 1724 C CA . LEU A 1 217 ? 14.483 -28.771 -11.722 1.00 53.25 217 LEU A CA 1
ATOM 1725 C C . LEU A 1 217 ? 13.867 -27.694 -12.627 1.00 53.25 217 LEU A C 1
ATOM 1727 O O . LEU A 1 217 ? 14.462 -27.423 -13.665 1.00 53.25 217 LEU A O 1
ATOM 1731 N N . TYR A 1 218 ? 12.791 -26.992 -12.246 1.00 54.00 218 TYR A N 1
ATOM 1732 C CA . TYR A 1 218 ? 12.255 -25.896 -13.076 1.00 54.00 218 TYR A CA 1
ATOM 1733 C C . TYR A 1 218 ? 11.659 -24.745 -12.242 1.00 54.00 218 TYR A C 1
ATOM 1735 O O . TYR A 1 218 ? 10.508 -24.790 -11.808 1.00 54.00 218 TYR A O 1
ATOM 1743 N N . MET A 1 219 ? 12.435 -23.674 -12.035 1.00 63.22 219 MET A N 1
ATOM 1744 C CA . MET A 1 219 ? 11.937 -22.424 -11.440 1.00 63.22 219 MET A CA 1
ATOM 1745 C C . MET A 1 219 ? 11.260 -21.557 -12.510 1.00 63.22 219 MET A C 1
ATOM 1747 O O . MET A 1 219 ? 11.884 -20.682 -13.106 1.00 63.22 219 MET A O 1
ATOM 1751 N N . ASN A 1 220 ? 9.978 -21.815 -12.763 1.00 75.12 220 ASN A N 1
ATOM 1752 C CA . ASN A 1 220 ? 9.123 -20.941 -13.567 1.00 75.12 220 ASN A CA 1
ATOM 1753 C C . ASN A 1 220 ? 8.431 -19.904 -12.661 1.00 75.12 220 ASN A C 1
ATOM 1755 O O . ASN A 1 220 ? 8.300 -20.103 -11.457 1.00 75.12 220 ASN A O 1
ATOM 1759 N N . PHE A 1 221 ? 7.965 -18.781 -13.219 1.00 76.00 221 PHE A N 1
ATOM 1760 C CA . PHE A 1 221 ? 7.298 -17.723 -12.443 1.00 76.00 221 PHE A CA 1
ATOM 1761 C C . PHE A 1 221 ? 6.143 -18.250 -11.583 1.00 76.00 221 PHE A C 1
ATOM 1763 O O . PHE A 1 221 ? 6.011 -17.858 -10.425 1.00 76.00 221 PHE A O 1
ATOM 1770 N N . SER A 1 222 ? 5.342 -19.174 -12.118 1.00 79.31 222 SER A N 1
ATOM 1771 C CA . SER A 1 222 ? 4.242 -19.797 -11.383 1.00 79.31 222 SER A CA 1
ATOM 1772 C C . SER A 1 222 ? 4.697 -20.542 -10.124 1.00 79.31 222 SER A C 1
ATOM 1774 O O . SER A 1 222 ? 4.078 -20.364 -9.073 1.00 79.31 222 SER A O 1
ATOM 1776 N N . SER A 1 223 ? 5.793 -21.307 -10.182 1.00 78.06 223 SER A N 1
ATOM 1777 C CA . SER A 1 223 ? 6.330 -21.994 -9.002 1.00 78.06 223 SER A CA 1
ATOM 1778 C C . SER A 1 223 ? 6.916 -21.008 -7.995 1.00 78.06 223 SER A C 1
ATOM 1780 O O . SER A 1 223 ? 6.610 -21.110 -6.812 1.00 78.06 223 SER A O 1
ATOM 1782 N N . ILE A 1 224 ? 7.628 -19.971 -8.454 1.00 79.69 224 ILE A N 1
ATOM 1783 C CA . ILE A 1 224 ? 8.157 -18.909 -7.578 1.00 79.69 224 ILE A CA 1
ATOM 1784 C C . ILE A 1 224 ? 7.032 -18.202 -6.812 1.00 79.69 224 ILE A C 1
ATOM 1786 O O . ILE A 1 224 ? 7.164 -17.964 -5.610 1.00 79.69 224 ILE A O 1
ATOM 1790 N N . VAL A 1 225 ? 5.929 -17.859 -7.483 1.00 78.69 225 VAL A N 1
ATOM 1791 C CA . VAL A 1 225 ? 4.786 -17.189 -6.844 1.00 78.69 225 VAL A CA 1
ATOM 1792 C C . VAL A 1 225 ? 4.133 -18.098 -5.805 1.00 78.69 225 VAL A C 1
ATOM 1794 O O . VAL A 1 225 ? 3.895 -17.653 -4.684 1.00 78.69 225 VAL A O 1
ATOM 1797 N N . LEU A 1 226 ? 3.859 -19.356 -6.152 1.00 77.69 226 LEU A N 1
ATOM 1798 C CA . LEU A 1 226 ? 3.202 -20.301 -5.246 1.00 77.69 226 LEU A CA 1
ATOM 1799 C C . LEU A 1 226 ? 4.081 -20.660 -4.042 1.00 77.69 226 LEU A C 1
ATOM 1801 O O . LEU A 1 226 ? 3.567 -20.775 -2.927 1.00 77.69 226 LEU A O 1
ATOM 1805 N N . ASP A 1 227 ? 5.393 -20.772 -4.249 1.00 77.69 227 ASP A N 1
ATOM 1806 C CA . ASP A 1 227 ? 6.347 -21.027 -3.175 1.00 77.69 227 ASP A CA 1
ATOM 1807 C C . ASP A 1 227 ? 6.566 -19.796 -2.301 1.00 77.69 227 ASP A C 1
ATOM 1809 O O . ASP A 1 227 ? 6.700 -19.947 -1.095 1.00 77.69 227 ASP A O 1
ATOM 1813 N N . SER A 1 228 ? 6.576 -18.583 -2.858 1.00 79.81 228 SER A N 1
ATOM 1814 C CA . SER A 1 228 ? 6.762 -17.353 -2.068 1.00 79.81 228 SER A CA 1
ATOM 1815 C C . SER A 1 228 ? 5.506 -16.946 -1.297 1.00 79.81 228 SER A C 1
ATOM 1817 O O . SER A 1 228 ? 5.608 -16.300 -0.257 1.00 79.81 228 SER A O 1
ATOM 1819 N N . PHE A 1 229 ? 4.327 -17.310 -1.805 1.00 80.44 229 PHE A N 1
ATOM 1820 C CA . PHE A 1 229 ? 3.034 -16.869 -1.295 1.00 80.44 229 PHE A CA 1
ATOM 1821 C C . PHE A 1 229 ? 2.085 -18.056 -1.163 1.00 80.44 229 PHE A C 1
ATOM 1823 O O . PHE A 1 229 ? 1.143 -18.215 -1.937 1.00 80.44 229 PHE A O 1
ATOM 1830 N N . SER A 1 230 ? 2.302 -18.908 -0.164 1.00 87.00 230 SER A N 1
ATOM 1831 C CA . SER A 1 230 ? 1.439 -20.080 0.015 1.00 87.00 230 SER A CA 1
ATOM 1832 C C . SER A 1 230 ? -0.020 -19.697 0.323 1.00 87.00 230 SER A C 1
ATOM 1834 O O . SER A 1 230 ? -0.307 -18.652 0.914 1.00 87.00 230 SER A O 1
ATOM 1836 N N . ILE A 1 231 ? -0.966 -20.583 -0.012 1.00 88.06 231 ILE A N 1
ATOM 1837 C CA . ILE A 1 231 ? -2.394 -20.391 0.309 1.00 88.06 231 ILE A CA 1
ATOM 1838 C C . ILE A 1 231 ? -2.636 -20.202 1.816 1.00 88.06 231 ILE A C 1
ATOM 1840 O O . ILE A 1 231 ? -3.573 -19.527 2.232 1.00 88.06 231 ILE A O 1
ATOM 1844 N N . TRP A 1 232 ? -1.762 -20.757 2.656 1.00 90.25 232 TRP A N 1
ATOM 1845 C CA . TRP A 1 232 ? -1.834 -20.607 4.105 1.00 90.25 232 TRP A CA 1
ATOM 1846 C C . TRP A 1 232 ? -1.489 -19.190 4.563 1.00 90.25 232 TRP A C 1
ATOM 1848 O O . TRP A 1 232 ? -2.124 -18.686 5.489 1.00 90.25 232 TRP A O 1
ATOM 1858 N N . VAL A 1 233 ? -0.545 -18.525 3.888 1.00 91.75 233 VAL A N 1
ATOM 1859 C CA . VAL A 1 233 ? -0.255 -17.103 4.122 1.00 91.75 233 VAL A CA 1
ATOM 1860 C C . VAL A 1 233 ? -1.459 -16.244 3.725 1.00 91.75 233 VAL A C 1
ATOM 1862 O O . VAL A 1 233 ? -1.807 -15.328 4.465 1.00 91.75 233 VAL A O 1
ATOM 1865 N N . LEU A 1 234 ? -2.171 -16.590 2.641 1.00 92.50 234 LEU A N 1
ATOM 1866 C CA . LEU A 1 234 ? -3.398 -15.885 2.227 1.00 92.50 234 LEU A CA 1
ATOM 1867 C C . LEU A 1 234 ? -4.451 -15.942 3.334 1.00 92.50 234 LEU A C 1
ATOM 1869 O O . LEU A 1 234 ? -5.051 -14.935 3.700 1.00 92.50 234 LEU A O 1
ATOM 1873 N N . LEU A 1 235 ? -4.702 -17.149 3.846 1.00 94.19 235 LEU A N 1
ATOM 1874 C CA . LEU A 1 235 ? -5.704 -17.379 4.879 1.00 94.19 235 LEU A CA 1
ATOM 1875 C C . LEU A 1 235 ? -5.344 -16.628 6.160 1.00 94.19 235 LEU A C 1
ATOM 1877 O O . LEU A 1 235 ? -6.218 -16.015 6.770 1.00 94.19 235 LEU A O 1
ATOM 1881 N N . LEU A 1 236 ? -4.062 -16.630 6.535 1.00 94.69 236 LEU A N 1
ATOM 1882 C CA . LEU A 1 236 ? -3.567 -15.858 7.669 1.00 94.69 236 LEU A CA 1
ATOM 1883 C C . LEU A 1 236 ? -3.804 -14.355 7.474 1.00 94.69 236 LEU A C 1
ATOM 1885 O O . LEU A 1 236 ? -4.323 -13.708 8.381 1.00 94.69 236 LEU A O 1
ATOM 1889 N N . GLU A 1 237 ? -3.501 -13.817 6.295 1.00 94.75 237 GLU A N 1
ATOM 1890 C CA . GLU A 1 237 ? -3.748 -12.415 5.946 1.00 94.75 237 GLU A CA 1
ATOM 1891 C C . GLU A 1 237 ? -5.230 -12.036 6.057 1.00 94.75 237 GLU A C 1
ATOM 1893 O O . GLU A 1 237 ? -5.573 -11.038 6.690 1.00 94.75 237 GLU A O 1
ATOM 1898 N N . VAL A 1 238 ? -6.131 -12.868 5.527 1.00 96.44 238 VAL A N 1
ATOM 1899 C CA . VAL A 1 238 ? -7.582 -12.647 5.639 1.00 96.44 238 VAL A CA 1
ATOM 1900 C C . VAL A 1 238 ? -8.033 -12.665 7.103 1.00 96.44 238 VAL A C 1
ATOM 1902 O O . VAL A 1 238 ? -8.815 -11.807 7.520 1.00 96.44 238 VAL A O 1
ATOM 1905 N N . VAL A 1 239 ? -7.531 -13.608 7.906 1.00 97.19 239 VAL A N 1
ATOM 1906 C CA . VAL A 1 239 ? -7.841 -13.683 9.342 1.00 97.19 239 VAL A CA 1
ATOM 1907 C C . VAL A 1 239 ? -7.337 -12.437 10.073 1.00 97.19 239 VAL A C 1
ATOM 1909 O O . VAL A 1 239 ? -8.095 -11.841 10.841 1.00 97.19 239 VAL A O 1
ATOM 1912 N N . LEU A 1 240 ? -6.101 -12.001 9.815 1.00 96.94 240 LEU A N 1
ATOM 1913 C CA . LEU A 1 240 ? -5.540 -10.784 10.404 1.00 96.94 240 LEU A CA 1
ATOM 1914 C C . LEU A 1 240 ? -6.336 -9.539 10.006 1.00 96.94 240 LEU A C 1
ATOM 1916 O O . LEU A 1 240 ? -6.648 -8.729 10.877 1.00 96.94 240 LEU A O 1
ATOM 1920 N N . ALA A 1 241 ? -6.739 -9.409 8.740 1.00 97.06 241 ALA A N 1
ATOM 1921 C CA . ALA A 1 241 ? -7.593 -8.314 8.290 1.00 97.06 241 ALA A CA 1
ATOM 1922 C C . ALA A 1 241 ? -8.915 -8.272 9.079 1.00 97.06 241 ALA A C 1
ATOM 1924 O O . ALA A 1 241 ? -9.297 -7.225 9.605 1.00 97.06 241 ALA A O 1
ATOM 1925 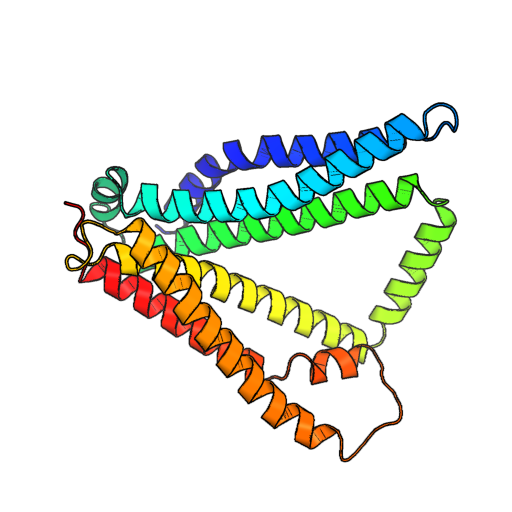N N . VAL A 1 242 ? -9.593 -9.414 9.243 1.00 96.94 242 VAL A N 1
ATOM 1926 C CA . VAL A 1 242 ? -10.831 -9.489 10.040 1.00 96.94 242 VAL A CA 1
ATOM 1927 C C . VAL A 1 242 ? -10.574 -9.104 11.500 1.00 96.94 242 VAL A C 1
ATOM 1929 O O . VAL A 1 242 ? -11.321 -8.297 12.057 1.00 96.94 242 VAL A O 1
ATOM 1932 N N . LEU A 1 243 ? -9.506 -9.622 12.115 1.00 97.00 243 LEU A N 1
ATOM 1933 C CA . LEU A 1 243 ? -9.143 -9.301 13.498 1.00 97.00 243 LEU A CA 1
ATOM 1934 C C . LEU A 1 243 ? -8.834 -7.812 13.682 1.00 97.00 243 LEU A C 1
ATOM 1936 O O . LEU A 1 243 ? -9.316 -7.203 14.638 1.00 97.00 243 LEU A O 1
ATOM 1940 N N . PHE A 1 244 ? -8.085 -7.202 12.764 1.00 97.06 244 PHE A N 1
ATOM 1941 C CA . PHE A 1 244 ? -7.759 -5.780 12.826 1.00 97.06 244 PHE A CA 1
ATOM 1942 C C . PHE A 1 244 ? -8.992 -4.900 12.624 1.00 97.06 244 PHE A C 1
ATOM 1944 O O . PHE A 1 244 ? -9.161 -3.904 13.333 1.00 97.06 244 PHE A O 1
ATOM 1951 N N . PHE A 1 245 ? -9.904 -5.283 11.730 1.00 96.19 245 PHE A N 1
ATOM 1952 C CA . PHE A 1 245 ? -11.173 -4.581 11.547 1.00 96.19 245 PHE A CA 1
ATOM 1953 C C . PHE A 1 245 ? -12.061 -4.650 12.798 1.00 96.19 245 PHE A C 1
ATOM 1955 O O . PHE A 1 245 ? -12.574 -3.624 13.262 1.00 96.19 245 PHE A O 1
ATOM 1962 N N . LEU A 1 246 ? -12.220 -5.841 13.382 1.00 94.94 246 LEU A N 1
ATOM 1963 C CA . LEU A 1 246 ? -12.993 -6.027 14.611 1.00 94.94 246 LEU A CA 1
ATOM 1964 C C . LEU A 1 246 ? -12.355 -5.294 15.796 1.00 94.94 246 LEU A C 1
ATOM 1966 O O . LEU A 1 246 ? -13.059 -4.618 16.541 1.00 94.94 246 LEU A O 1
ATOM 1970 N N . GLY A 1 247 ? -11.029 -5.358 15.938 1.00 93.31 247 GLY A N 1
ATOM 1971 C CA . GLY A 1 247 ? -10.298 -4.635 16.978 1.00 93.31 247 GLY A CA 1
ATOM 1972 C C . GLY A 1 247 ? -10.468 -3.120 16.859 1.00 93.31 247 GLY A C 1
ATOM 1973 O O . GLY A 1 247 ? -10.796 -2.459 17.843 1.00 93.31 247 GLY A O 1
ATOM 1974 N N . THR A 1 248 ? -10.333 -2.578 15.645 1.00 93.06 248 THR A N 1
ATOM 1975 C CA . THR A 1 248 ? -10.539 -1.148 15.368 1.00 93.06 248 THR A CA 1
ATOM 1976 C C . THR A 1 248 ? -11.959 -0.717 15.732 1.00 93.06 248 THR A C 1
ATOM 1978 O O . THR A 1 248 ? -12.150 0.228 16.494 1.00 93.06 248 THR A O 1
ATOM 1981 N N . THR A 1 249 ? -12.970 -1.426 15.225 1.00 91.81 249 THR A N 1
ATOM 1982 C CA . THR A 1 249 ? -14.380 -1.075 15.463 1.00 91.81 249 THR A CA 1
ATOM 1983 C C . THR A 1 249 ? -14.769 -1.211 16.934 1.00 91.81 249 THR A C 1
ATOM 1985 O O . THR A 1 249 ? -15.438 -0.326 17.457 1.00 91.81 249 THR A O 1
ATOM 1988 N N . TYR A 1 250 ? -14.277 -2.233 17.637 1.00 90.31 250 TYR A N 1
ATOM 1989 C CA . TYR A 1 250 ? -14.496 -2.394 19.074 1.00 90.31 250 TYR A CA 1
ATOM 1990 C C . TYR A 1 250 ? -13.911 -1.239 19.897 1.00 90.31 250 TYR A C 1
ATOM 1992 O O . TYR A 1 250 ? -14.580 -0.720 20.793 1.00 90.31 250 TYR A O 1
ATOM 2000 N N . ILE A 1 251 ? -12.677 -0.812 19.599 1.00 88.50 251 ILE A N 1
ATOM 2001 C CA . ILE A 1 251 ? -12.043 0.312 20.304 1.00 88.50 251 ILE A CA 1
ATOM 2002 C C . ILE A 1 251 ? -12.847 1.596 20.081 1.00 88.50 251 ILE A C 1
ATOM 2004 O O . ILE A 1 251 ? -13.143 2.299 21.045 1.00 88.50 251 ILE A O 1
ATOM 2008 N N . LEU A 1 252 ? -13.252 1.862 18.837 1.00 85.94 252 LEU A N 1
ATOM 2009 C CA . LEU A 1 252 ? -14.038 3.044 18.484 1.00 85.94 252 LEU A CA 1
ATOM 2010 C C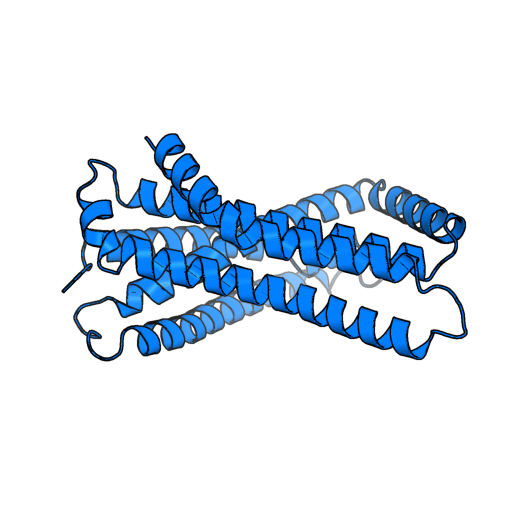 . LEU A 1 252 ? -15.458 3.029 19.082 1.00 85.94 252 LEU A C 1
ATOM 2012 O O . LEU A 1 252 ? -15.983 4.084 19.410 1.00 85.94 252 LEU A O 1
ATOM 2016 N N . GLU A 1 253 ? -16.091 1.862 19.240 1.00 84.06 253 GLU A N 1
ATOM 2017 C CA . GLU A 1 253 ? -17.446 1.753 19.808 1.00 84.06 253 GLU A CA 1
ATOM 2018 C C . GLU A 1 253 ? -17.473 1.802 21.343 1.00 84.06 253 GLU A C 1
ATOM 2020 O O . GLU A 1 253 ? -18.455 2.263 21.923 1.00 84.06 253 GLU A O 1
ATOM 2025 N N . LYS A 1 254 ? -16.446 1.263 22.017 1.00 78.19 254 LYS A N 1
ATOM 2026 C CA . LYS A 1 254 ? -16.495 0.995 23.470 1.00 78.19 254 LYS A CA 1
ATOM 2027 C C . LYS A 1 254 ? -15.454 1.730 24.303 1.00 78.19 254 LYS A C 1
ATOM 2029 O O . LYS A 1 254 ? -15.605 1.777 25.520 1.00 78.19 254 LYS A O 1
ATOM 2034 N N . LYS A 1 255 ? -14.379 2.230 23.695 1.00 70.88 255 LYS A N 1
ATOM 2035 C CA . LYS A 1 255 ? -13.226 2.803 24.414 1.00 70.88 255 LYS A CA 1
ATOM 2036 C C . LYS A 1 255 ? -12.797 4.166 23.886 1.00 70.88 255 LYS A C 1
ATOM 2038 O O . LYS A 1 255 ? -11.737 4.653 24.275 1.00 70.88 255 LYS A O 1
ATOM 2043 N N . LEU A 1 256 ? -13.594 4.752 23.001 1.00 67.12 256 LEU A N 1
ATOM 2044 C CA . LEU A 1 256 ? -13.332 6.064 22.449 1.00 67.12 256 LEU A CA 1
ATOM 2045 C C . LEU A 1 256 ? -13.541 7.116 23.541 1.00 67.12 256 LEU A C 1
ATOM 2047 O O . LEU A 1 256 ? -14.664 7.310 23.998 1.00 67.12 256 LEU A O 1
ATOM 2051 N N . ASN A 1 257 ? -12.461 7.781 23.943 1.00 64.69 257 ASN A N 1
ATOM 2052 C CA . ASN A 1 257 ? -12.549 9.032 24.676 1.00 64.69 257 ASN A CA 1
ATOM 2053 C C . ASN A 1 257 ? -12.087 10.151 23.745 1.00 64.69 257 ASN A C 1
ATOM 2055 O O . ASN A 1 257 ? -10.935 10.152 23.315 1.00 64.69 257 ASN A O 1
ATOM 2059 N N . LEU A 1 258 ? -13.000 11.045 23.377 1.00 58.50 258 LEU A N 1
ATOM 2060 C CA . LEU A 1 258 ? -12.686 12.190 22.524 1.00 58.50 258 LEU A CA 1
ATOM 2061 C C . LEU A 1 258 ? -12.266 13.426 23.345 1.00 58.50 258 LEU A C 1
ATOM 2063 O O . LEU A 1 258 ? -11.979 14.461 22.749 1.00 58.50 258 LEU A O 1
ATOM 2067 N N . GLU A 1 259 ? -12.245 13.340 24.682 1.00 48.00 259 GLU A N 1
ATOM 2068 C CA . GLU A 1 259 ? -11.700 14.374 25.584 1.00 48.00 259 GLU A CA 1
ATOM 2069 C C . GLU A 1 259 ? -10.175 14.335 25.662 1.00 48.00 259 GLU A C 1
ATOM 2071 O O . GLU A 1 259 ? -9.610 13.225 25.824 1.00 48.00 259 GLU A O 1
#

Sequence (259 aa):
MLGKLLKYEIKSTARLFLPIYIAILVMSLGQCLFTNESLMNVRGIVLGLLVALIIGLFVFTIVIIIQRFNKNLLGDEGYLTFTLPVSVKNIVVSKLIASIIYTTLSVIISIISFNIIVLSFSNGQEILSGYRDLIGYISNHDNFWALMYFMFMLFISNITFILLLYLSISMGQIQKFNNHRVLVGFITYFIINALRSGLEALVQNMTTRKNILGDQLYMNFSSIVLDSFSIWVLLLEVVLAVLFFLGTTYILEKKLNLE

Organism: NCBI:txid1121321

Radius of gyration: 22.14 Å; Cα contacts (8 Å, |Δi|>4): 206; chains: 1; bounding box: 51×51×61 Å

Secondary structure (DSSP, 8-state):
-HHHHHHHHHHHHHHHHHHHHHHHHHHHHHHHH--SGGGHHHHHHHHHHHHHHHHHHHHHHHHHHHHHHIIIIISHHHHHHHTSSS-HHHHHHHHHHHHHHHHHHHHHHHHHHHHHHHHHHS-HHHHHHHHHHHHHHHHSHHHHHHHHHHHHHHHHHHHHHHHHHHHHHHHHTBGGGGGGHHHHHHHHHHHHHHHHHHHHHHHHHHHHHHHTTT--S---HHHHHHHHS-HHHHHHHHHHHHHHHHHHHHHHHHSB---

Foldseek 3Di:
DLVVLLVVVLVVCCVVLVVLLVVLQVLLLVLLVQLDPVCVVVSVVSVVVSVVSLVVLVVVLVVCLLCCLCPCCQAPVNVVVVPPPDALLSNVVSSLVSSLVSVVVSVVSSVVSVVSNVPSVDDPVVVVVVVVVVCVLCVPPLNVVLVVVVVVLVSLLSLLLSLLLLLLLLQLQFPVNVVPSPVSSVVSSVVVVVVLVVVLVVQLVVPLVVVVVDDPDDDDSSVVSCSNCPPSSVVSSNVSSVVSSVSSSCSSVPGGDSD

Solvent-accessible surface area (backbone atoms only — not comparable to full-atom values): 13869 Å² total; per-residue (Å²): 112,55,69,58,55,32,51,54,51,4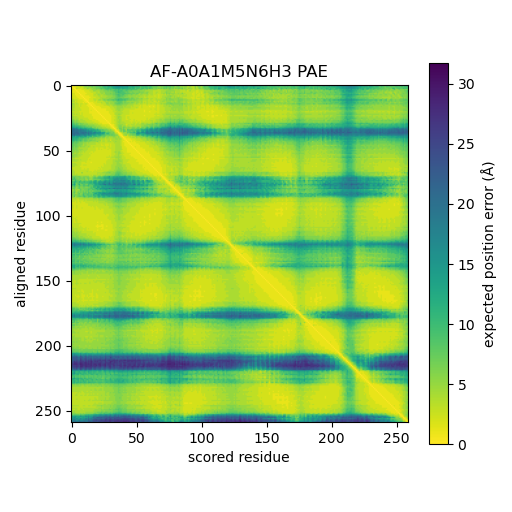5,62,62,49,45,74,66,50,50,60,56,55,50,51,51,47,52,51,27,56,51,55,52,73,47,70,52,78,94,37,48,72,58,42,52,51,53,50,53,51,47,54,50,48,53,56,46,48,56,54,49,52,52,49,50,49,51,51,48,52,45,43,50,56,64,36,80,52,11,61,63,56,70,68,43,101,61,60,67,62,52,55,54,49,32,52,50,53,47,47,50,54,52,54,52,50,53,49,52,52,48,53,54,32,51,52,44,46,51,57,51,75,46,58,72,64,61,53,51,49,51,51,51,52,50,50,57,57,38,67,38,70,62,35,37,52,33,50,53,50,51,54,50,49,53,52,52,51,52,52,29,51,55,30,44,52,48,28,15,50,49,60,9,43,31,72,96,35,68,92,43,29,69,59,46,12,53,52,43,37,54,54,54,49,50,51,50,55,52,50,47,52,53,51,46,55,66,53,46,66,67,55,71,82,76,68,92,82,73,92,44,73,34,54,51,45,48,60,75,54,38,72,65,45,53,52,50,47,55,51,50,33,53,50,29,47,51,51,30,43,48,39,63,74,74,44,64,51,85,122

pLDDT: mean 86.1, std 10.31, range [48.0, 97.19]

Mean predicted aligned error: 6.9 Å